Protein AF-0000000079726499 (afdb_homodimer)

InterPro domains:
  IPR032808 DoxX family [PF07681] (13-97)
  IPR051907 DoxX-like inner membrane-associated oxidoreductase [PTHR33452] (7-145)

Solvent-accessible surface area (backbone atoms only — not comparable to full-atom values): 13453 Å² total; per-residue (Å²): 116,76,51,63,59,29,37,61,44,73,33,60,27,39,43,37,40,27,45,27,50,22,67,55,37,23,56,57,10,32,12,30,61,70,28,41,94,83,34,77,12,41,69,56,43,45,45,44,33,34,70,70,68,61,41,58,66,68,57,42,52,48,39,37,43,24,24,33,57,24,22,53,37,28,46,50,7,42,57,21,29,61,31,21,44,46,38,20,50,41,34,49,57,53,26,65,76,19,51,89,57,37,58,57,63,38,63,66,27,84,41,72,34,32,21,28,40,58,31,45,45,51,29,21,45,17,52,18,27,41,64,17,19,22,20,65,71,17,48,18,36,52,50,44,57,62,73,98,116,75,53,63,61,28,36,62,44,73,33,63,27,40,44,37,39,28,45,28,49,23,68,56,37,23,57,57,10,32,10,30,60,69,28,42,94,82,32,75,13,41,69,55,44,46,44,44,33,35,70,69,68,59,41,59,66,67,56,42,51,49,39,37,42,25,23,32,56,25,22,54,37,27,47,51,7,42,57,21,28,61,31,22,44,48,39,21,49,42,34,49,56,54,26,65,75,18,51,90,59,35,58,56,64,38,63,67,28,82,41,75,33,32,20,30,40,59,32,44,44,52,28,21,46,16,52,18,28,40,64,16,19,20,21,64,70,17,51,18,36,53,51,43,57,60,73,96

Sequence (296 aa):
MFYTFFATKSGIGPLFLRIGLFTCIFPHGAQKAIGWFGGLGYDVAMDYFTDTLGFPAFLGTAAIFFEFTGSIFLAIGFLTRFFALGIGITLFVAALTHVHYGFFMNWFGDKGGEGFEYHILAVSMAISLFFSGGGSYSVDRSISHGIVMFYTFFATKSGIGPLFLRIGLFTCIFPHGAQKAIGWFGGLGYDVAMDYFTDTLGFPAFLGTAAIFFEFTGSIFLAIGFLTRFFALGIGITLFVAALTHVHYGFFMNWFGDKGGEGFEYHILAVSMAISLFFSGGGSYSVDRSISHGIV

Secondary structure (DSSP, 8-state):
-GGGGT----SSHHHHHHHHHHHHHHHHHHHHHH--TT---HHHHHHIIIIIS---HHHHHHHHHIIIIIHHHHHHTSSHHHHHHHHHHHHHHHHHTTGGG-SS--TTS-SSS--SHHHHHHHHHHHHHHHH-S-SSSHHHHHHHH--/-GGGGT----SSHHHHHHHHHHHHHHHHHHHHHH--TT---HHHHHHIIIIIS---HHHHHHHHHIIIIIHHHHHHTSSHHHHHHHHHHHHHHHHHTTGGG-SS--TTS-SSS--SHHHHHHHHHHHHHHHH-S-SSSHHHHHHHH--

Foldseek 3Di:
DVVVVVDDDFFCVLLVLLVVLLVPQQQVLCLQDPNPPNHDHPVVQLCCCCVVVNHDSVLSVLLSCLSHVLSVQCNQQHVVLVSLVSPLVSLVVVQVVQPVVPAAAPVPPPDPGGHNVVSVVSNVSSVVCNVRGRGNRHPVNCVVVVVD/DVVVVVDDDFFCVLLVLLVVLLVPQQQVLCLQDPNPPNHDHPVVQQCCQCVVVNHPSVLSVLLSCLSHVLSVQCNQQHVVLVSLVSPLVSLVVVQVVQPVVPAAAPVPPPDPGGHNVVSVVSNVSSVVCNVRGRGNRHPVNCVVVVVD

pLDDT: mean 94.86, std 9.01, range [44.09, 99.0]

Structure (mmCIF, N/CA/C/O backbone):
data_AF-0000000079726499-model_v1
#
loop_
_entity.id
_entity.type
_entity.pdbx_description
1 polymer 'DoxX family protein'
#
loop_
_atom_site.group_PDB
_atom_site.id
_atom_site.type_symbol
_atom_site.label_atom_id
_atom_site.label_alt_id
_atom_site.label_comp_id
_atom_site.label_asym_id
_atom_site.label_entity_id
_atom_site.label_seq_id
_atom_site.pdbx_PDB_ins_code
_atom_site.Cartn_x
_atom_site.Cartn_y
_atom_site.Cartn_z
_atom_site.occupancy
_atom_site.B_iso_or_equiv
_atom_site.auth_seq_id
_atom_site.auth_comp_id
_atom_site.auth_asym_id
_atom_site.auth_atom_id
_atom_site.pdbx_PDB_model_num
ATOM 1 N N . MET A 1 1 ? -7.977 23.703 19.25 1 53.03 1 MET A N 1
ATOM 2 C CA . MET A 1 1 ? -8.016 22.25 19.422 1 53.03 1 MET A CA 1
ATOM 3 C C . MET A 1 1 ? -8.602 21.578 18.188 1 53.03 1 MET A C 1
ATOM 5 O O . MET A 1 1 ? -8.023 20.609 17.672 1 53.03 1 MET A O 1
ATOM 9 N N . PHE A 1 2 ? -9.75 22.109 17.672 1 60.34 2 PHE A N 1
ATOM 10 C CA . PHE A 1 2 ? -10.422 21.562 16.5 1 60.34 2 PHE A CA 1
ATOM 11 C C . PHE A 1 2 ? -9.562 21.734 15.258 1 60.34 2 PHE A C 1
ATOM 13 O O . PHE A 1 2 ? -9.578 20.891 14.359 1 60.34 2 PHE A O 1
ATOM 20 N N . TYR A 1 3 ? -8.703 22.688 15.328 1 66.5 3 TYR A N 1
ATOM 21 C CA . TYR A 1 3 ? -7.902 23.016 14.156 1 66.5 3 TYR A CA 1
ATOM 22 C C . TYR A 1 3 ? -6.785 21.984 13.961 1 66.5 3 T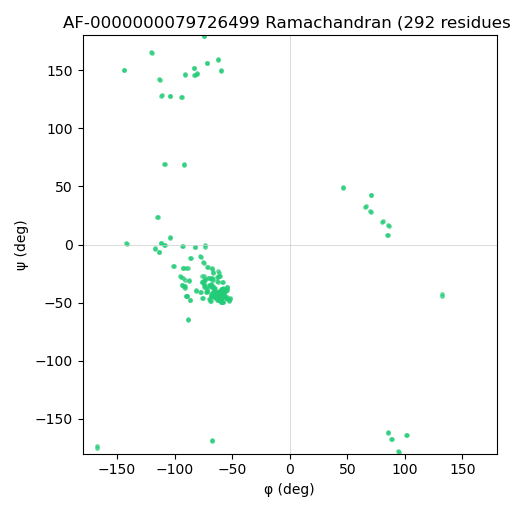YR A C 1
ATOM 24 O O . TYR A 1 3 ? -6.355 21.75 12.828 1 66.5 3 TYR A O 1
ATOM 32 N N . THR A 1 4 ? -6.414 21.406 15.055 1 72.81 4 THR A N 1
ATOM 33 C CA . THR A 1 4 ? -5.328 20.438 15 1 72.81 4 THR A CA 1
ATOM 34 C C . THR A 1 4 ? -5.754 19.188 14.234 1 72.81 4 THR A C 1
ATOM 36 O O . THR A 1 4 ? -4.922 18.516 13.625 1 72.81 4 THR A O 1
ATOM 39 N N . PHE A 1 5 ? -7.109 19.078 14.195 1 81.44 5 PHE A N 1
ATOM 40 C CA . PHE A 1 5 ? -7.645 17.891 13.516 1 81.44 5 PHE A CA 1
ATOM 41 C C . PHE A 1 5 ? -7.531 18.047 12 1 81.44 5 PHE A C 1
ATOM 43 O O . PHE A 1 5 ? -7.484 17.047 11.273 1 81.44 5 PHE A O 1
ATOM 50 N N . PHE A 1 6 ? -7.285 19.281 11.523 1 82 6 PHE A N 1
ATOM 51 C CA . PHE A 1 6 ? -7.262 19.562 10.094 1 82 6 PHE A CA 1
ATOM 52 C C . PHE A 1 6 ? -5.855 19.938 9.641 1 82 6 PHE A C 1
ATOM 54 O O . PHE A 1 6 ? -5.598 20.062 8.438 1 82 6 PHE A O 1
ATOM 61 N N . ALA A 1 7 ? -5.051 20.047 10.602 1 80.81 7 ALA A N 1
ATOM 62 C CA . ALA A 1 7 ? -3.709 20.547 10.289 1 80.81 7 ALA A CA 1
ATOM 63 C C . ALA A 1 7 ? -2.816 19.406 9.781 1 80.81 7 ALA A C 1
ATOM 65 O O . ALA A 1 7 ? -2.984 18.25 10.18 1 80.81 7 ALA A O 1
ATOM 66 N N . THR A 1 8 ? -1.812 19.734 8.93 1 82.88 8 THR A N 1
ATOM 67 C CA . THR A 1 8 ? -0.795 18.797 8.484 1 82.88 8 THR A CA 1
ATOM 68 C C . THR A 1 8 ? 0.447 18.875 9.367 1 82.88 8 THR A C 1
ATOM 70 O O . THR A 1 8 ? 0.928 19.969 9.664 1 82.88 8 THR A O 1
ATOM 73 N N . LYS A 1 9 ? 0.874 17.734 9.891 1 83.81 9 LY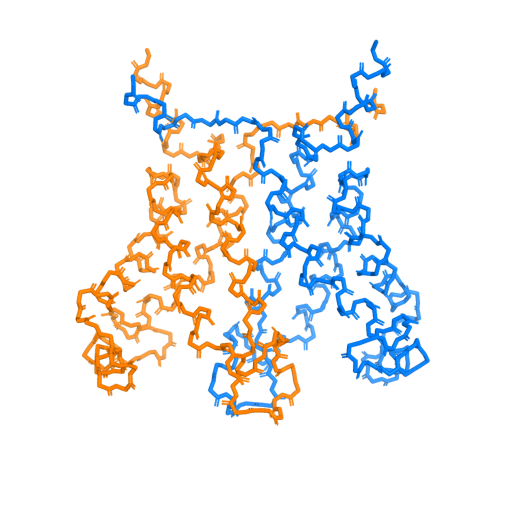S A N 1
ATOM 74 C CA . LYS A 1 9 ? 2.09 17.656 10.695 1 83.81 9 LYS A CA 1
ATOM 75 C C . LYS A 1 9 ? 3.186 16.891 9.969 1 83.81 9 LYS A C 1
ATOM 77 O O . LYS A 1 9 ? 2.945 15.797 9.453 1 83.81 9 LYS A O 1
ATOM 82 N N . SER A 1 10 ? 4.348 17.516 9.898 1 73.31 10 SER A N 1
ATOM 83 C CA . SER A 1 10 ? 5.469 16.875 9.211 1 73.31 10 SER A CA 1
ATOM 84 C C . SER A 1 10 ? 6.309 16.047 10.18 1 73.31 10 SER A C 1
ATOM 86 O O . SER A 1 10 ? 6.211 16.219 11.398 1 73.31 10 SER A O 1
ATOM 88 N N . GLY A 1 11 ? 6.855 14.953 9.75 1 88.75 11 GLY A N 1
ATOM 89 C CA . GLY A 1 11 ? 8.023 14.375 10.391 1 88.75 11 GLY A CA 1
ATOM 90 C C . GLY A 1 11 ? 7.887 12.891 10.656 1 88.75 11 GLY A C 1
ATOM 91 O O . GLY A 1 11 ? 8.844 12.133 10.484 1 88.75 11 GLY A O 1
ATOM 92 N N . ILE A 1 12 ? 6.652 12.445 11.156 1 94.88 12 ILE A N 1
ATOM 93 C CA . ILE A 1 12 ? 6.668 11.047 11.57 1 94.88 12 ILE A CA 1
ATOM 94 C C . ILE A 1 12 ? 6.02 10.18 10.492 1 94.88 12 ILE A C 1
ATOM 96 O O . ILE A 1 12 ? 6.23 8.961 10.461 1 94.88 12 ILE A O 1
ATOM 100 N N . GLY A 1 13 ? 5.254 10.766 9.625 1 96.62 13 GLY A N 1
ATOM 101 C CA . GLY A 1 13 ? 4.484 10.055 8.609 1 96.62 13 GLY A CA 1
ATOM 102 C C . GLY A 1 13 ? 5.328 9.109 7.777 1 96.62 13 GLY A C 1
ATOM 103 O O . GLY A 1 13 ? 5.004 7.93 7.645 1 96.62 13 GLY A O 1
ATOM 104 N N . PRO A 1 14 ? 6.441 9.617 7.297 1 97.88 14 PRO A N 1
ATOM 105 C CA . PRO A 1 14 ? 7.285 8.812 6.414 1 97.88 14 PRO A CA 1
ATOM 106 C C . PRO A 1 14 ? 7.797 7.539 7.09 1 97.88 14 PRO A C 1
ATOM 108 O O . PRO A 1 14 ? 8.055 6.535 6.422 1 97.88 14 PRO A O 1
ATOM 111 N N . LEU A 1 15 ? 7.93 7.547 8.414 1 98.44 15 LEU A N 1
ATOM 112 C CA . LEU A 1 15 ? 8.398 6.367 9.133 1 98.44 15 LEU A CA 1
ATOM 113 C C . LEU A 1 15 ? 7.492 5.172 8.859 1 98.44 15 LEU A C 1
ATOM 115 O O . LEU A 1 15 ? 7.977 4.07 8.586 1 98.44 15 LEU A O 1
ATOM 119 N N . PHE A 1 16 ? 6.223 5.355 8.875 1 98.75 16 PHE A N 1
ATOM 120 C CA . PHE A 1 16 ? 5.266 4.266 8.711 1 98.75 16 PHE A CA 1
ATOM 121 C C . PHE A 1 16 ? 5.281 3.736 7.281 1 98.75 16 PHE A C 1
ATOM 123 O O . PHE A 1 16 ? 5.121 2.535 7.055 1 98.75 16 PHE A O 1
ATOM 130 N N . LEU A 1 17 ? 5.488 4.598 6.328 1 98.88 17 LEU A N 1
ATOM 131 C CA . LEU A 1 17 ? 5.586 4.18 4.934 1 98.88 17 LEU A CA 1
ATOM 132 C C . LEU A 1 17 ? 6.848 3.363 4.695 1 98.88 17 LEU A C 1
ATOM 134 O O . LEU A 1 17 ? 6.809 2.324 4.031 1 98.88 17 LEU A O 1
ATOM 138 N N . ARG A 1 18 ? 7.953 3.869 5.258 1 98.94 18 ARG A N 1
ATOM 139 C CA . ARG A 1 18 ? 9.227 3.182 5.082 1 98.94 18 ARG A CA 1
ATOM 140 C C . ARG A 1 18 ? 9.18 1.782 5.684 1 98.94 18 ARG A C 1
ATOM 142 O O . ARG A 1 18 ? 9.641 0.818 5.066 1 98.94 18 ARG A O 1
ATOM 149 N N . ILE A 1 19 ? 8.609 1.665 6.836 1 98.94 19 ILE A N 1
ATOM 150 C CA . ILE A 1 19 ? 8.555 0.376 7.516 1 98.94 19 ILE A CA 1
ATOM 151 C C . ILE A 1 19 ? 7.57 -0.544 6.797 1 98.94 19 ILE A C 1
ATOM 153 O O . ILE A 1 19 ? 7.809 -1.748 6.68 1 98.94 19 ILE A O 1
ATOM 157 N N . GLY A 1 20 ? 6.461 -0.017 6.363 1 98.94 20 GLY A N 1
ATOM 158 C CA . GLY A 1 20 ? 5.52 -0.812 5.586 1 98.94 20 GLY A CA 1
ATOM 159 C C . GLY A 1 20 ? 6.129 -1.374 4.312 1 98.94 20 GLY A C 1
ATOM 160 O O . GLY A 1 20 ? 5.984 -2.564 4.023 1 98.94 20 GLY A O 1
ATOM 161 N N . LEU A 1 21 ? 6.789 -0.505 3.531 1 98.94 21 LEU A N 1
ATOM 162 C CA . LEU A 1 21 ? 7.43 -0.951 2.299 1 98.94 21 LEU A CA 1
ATOM 163 C C . LEU A 1 21 ? 8.523 -1.976 2.596 1 98.94 21 LEU A C 1
ATOM 165 O O . LEU A 1 21 ? 8.617 -2.996 1.913 1 98.94 21 LEU A O 1
ATOM 169 N N . PHE A 1 22 ? 9.32 -1.696 3.68 1 99 22 PHE A N 1
ATOM 170 C CA . PHE A 1 22 ? 10.359 -2.65 4.047 1 99 22 PHE A CA 1
ATOM 171 C C . PHE A 1 22 ? 9.758 -4.012 4.375 1 99 22 PHE A C 1
ATOM 173 O O . PHE A 1 22 ? 10.227 -5.039 3.887 1 99 22 PHE A O 1
ATOM 180 N N . THR A 1 23 ? 8.773 -4.016 5.191 1 98.94 23 THR A N 1
ATOM 181 C CA . THR A 1 23 ? 8.164 -5.25 5.664 1 98.94 23 THR A CA 1
ATOM 182 C C . THR A 1 23 ? 7.66 -6.09 4.492 1 98.94 23 THR A C 1
ATOM 184 O O . THR A 1 23 ? 7.812 -7.312 4.488 1 98.94 23 THR A O 1
ATOM 187 N N . CYS A 1 24 ? 7.137 -5.469 3.471 1 98.94 24 CYS A N 1
ATOM 188 C CA . CYS A 1 24 ? 6.496 -6.215 2.393 1 98.94 24 CYS A CA 1
ATOM 189 C C . CYS A 1 24 ? 7.477 -6.492 1.263 1 98.94 24 CYS A C 1
ATOM 191 O O . CYS A 1 24 ? 7.43 -7.555 0.637 1 98.94 24 CYS A O 1
ATOM 193 N N . ILE A 1 25 ? 8.398 -5.57 0.979 1 98.94 25 ILE A N 1
ATOM 194 C CA . ILE A 1 25 ? 9.211 -5.641 -0.234 1 98.94 25 ILE A CA 1
ATOM 195 C C . ILE A 1 25 ? 10.5 -6.41 0.048 1 98.94 25 ILE A C 1
ATOM 197 O O . ILE A 1 25 ? 10.953 -7.191 -0.788 1 98.94 25 ILE A O 1
ATOM 201 N N . PHE A 1 26 ? 11.078 -6.281 1.228 1 98.94 26 PHE A N 1
ATOM 202 C CA . PHE A 1 26 ? 12.352 -6.914 1.555 1 98.94 26 PHE A CA 1
ATOM 203 C C . PHE A 1 26 ? 12.266 -8.422 1.385 1 98.94 26 PHE A C 1
ATOM 205 O O . PHE A 1 26 ? 13.156 -9.039 0.793 1 98.94 26 PHE A O 1
ATOM 212 N N . PRO A 1 27 ? 11.219 -9.102 1.963 1 98.88 27 PRO A N 1
ATOM 213 C CA . PRO A 1 27 ? 11.164 -10.555 1.802 1 98.88 27 PRO A CA 1
ATOM 214 C C . PRO A 1 27 ? 11.211 -10.984 0.338 1 98.88 27 PRO A C 1
ATOM 216 O O . PRO A 1 27 ? 11.805 -12.016 0.011 1 98.88 27 PRO A O 1
ATOM 219 N N . HIS A 1 28 ? 10.586 -10.234 -0.577 1 98.75 28 HIS A N 1
ATOM 220 C CA . HIS A 1 28 ? 10.648 -10.547 -2 1 98.75 28 HIS A CA 1
ATOM 221 C C . HIS A 1 28 ? 12.07 -10.438 -2.527 1 98.75 28 HIS A C 1
ATOM 223 O O . HIS A 1 28 ? 12.516 -11.281 -3.314 1 98.75 28 HIS A O 1
ATOM 229 N N . GLY A 1 29 ? 12.742 -9.312 -2.115 1 98.88 29 GLY A N 1
ATOM 230 C CA . GLY A 1 29 ? 14.148 -9.188 -2.479 1 98.88 29 GLY A CA 1
ATOM 231 C C . GLY A 1 29 ? 15.008 -10.305 -1.933 1 98.88 29 GLY A C 1
ATOM 232 O O . GLY A 1 29 ? 15.898 -10.805 -2.623 1 98.88 29 GLY A O 1
ATOM 233 N N . ALA A 1 30 ? 14.742 -10.703 -0.694 1 98.94 30 ALA A N 1
ATOM 234 C CA . ALA A 1 30 ? 15.523 -11.766 -0.054 1 98.94 30 ALA A CA 1
ATOM 235 C C . ALA A 1 30 ? 15.273 -13.109 -0.733 1 98.94 30 ALA A C 1
ATOM 237 O O . ALA A 1 30 ? 16.188 -13.93 -0.854 1 98.94 30 ALA A O 1
ATOM 238 N N . GLN A 1 31 ? 14.055 -13.375 -1.165 1 98.75 31 GLN A N 1
ATOM 239 C CA . GLN A 1 31 ? 13.75 -14.578 -1.933 1 98.75 31 GLN A CA 1
ATOM 240 C C . GLN A 1 31 ? 14.609 -14.664 -3.191 1 98.75 31 GLN A C 1
ATOM 242 O O . GLN A 1 31 ? 15.156 -15.719 -3.512 1 98.75 31 GLN A O 1
ATOM 247 N N . LYS A 1 32 ? 14.742 -13.531 -3.877 1 98.88 32 LYS A N 1
ATOM 248 C CA . LYS A 1 32 ? 15.406 -13.492 -5.176 1 98.88 32 LYS A CA 1
ATOM 249 C C . LYS A 1 32 ? 16.922 -13.453 -5.008 1 98.88 32 LYS A C 1
ATOM 251 O O . LYS A 1 32 ? 17.656 -14.086 -5.773 1 98.88 32 LYS A O 1
ATOM 256 N N . ALA A 1 33 ? 17.375 -12.695 -4.02 1 98.88 33 ALA A N 1
ATOM 257 C CA . ALA A 1 33 ? 18.812 -12.445 -3.877 1 98.88 33 ALA A CA 1
ATOM 258 C C . ALA A 1 33 ? 19.516 -13.648 -3.268 1 98.88 33 ALA A C 1
ATOM 260 O O . ALA A 1 33 ? 20.578 -14.055 -3.74 1 98.88 33 ALA A O 1
ATOM 261 N N . ILE A 1 34 ? 18.812 -14.25 -2.229 1 98.69 34 ILE A N 1
ATOM 262 C CA . ILE A 1 34 ? 19.609 -15.195 -1.451 1 98.69 34 ILE A CA 1
ATOM 263 C C . ILE A 1 34 ? 18.75 -16.391 -1.07 1 98.69 34 ILE A C 1
ATOM 265 O O . ILE A 1 34 ? 19.156 -17.25 -0.282 1 98.69 34 ILE A O 1
ATOM 269 N N . GLY A 1 35 ? 17.531 -16.516 -1.426 1 98.62 35 GLY A N 1
ATOM 270 C CA . GLY A 1 35 ? 16.688 -17.688 -1.262 1 98.62 35 GLY A CA 1
ATOM 271 C C . GLY A 1 35 ? 16.031 -17.75 0.099 1 98.62 35 GLY A C 1
ATOM 272 O O . GLY A 1 35 ? 15.586 -18.812 0.525 1 98.62 35 GLY A O 1
ATOM 273 N N . TRP A 1 36 ? 15.992 -16.641 0.823 1 98.62 36 TRP A N 1
ATOM 274 C CA . TRP A 1 36 ? 15.281 -16.594 2.096 1 98.62 36 TRP A CA 1
ATOM 275 C C . TRP A 1 36 ? 13.773 -16.625 1.874 1 98.62 36 TRP A C 1
ATOM 277 O O . TRP A 1 36 ? 13.297 -16.391 0.76 1 98.62 36 TRP A O 1
ATOM 287 N N . PHE A 1 37 ? 12.977 -17.078 2.875 1 97.44 37 PHE A N 1
ATOM 288 C CA . PHE A 1 37 ? 11.516 -17.078 2.885 1 97.44 37 PHE A CA 1
ATOM 289 C C . PHE A 1 37 ? 10.961 -18 1.81 1 97.44 37 PHE A C 1
ATOM 291 O O . PHE A 1 37 ? 9.984 -17.656 1.135 1 97.44 37 PHE A O 1
ATOM 298 N N . GLY A 1 38 ? 11.719 -19.031 1.594 1 96.31 38 GLY A N 1
ATOM 299 C CA . GLY A 1 38 ? 11.227 -20.031 0.662 1 96.31 38 GLY A CA 1
ATOM 300 C C . GLY A 1 38 ? 11.547 -19.703 -0.785 1 96.31 38 GLY A C 1
ATOM 301 O O . GLY A 1 38 ? 10.984 -20.312 -1.7 1 96.31 38 GLY A O 1
ATOM 302 N N . GLY A 1 39 ? 12.344 -18.688 -1.024 1 97.5 39 GLY A N 1
ATOM 303 C CA . GLY A 1 39 ? 12.727 -18.312 -2.381 1 97.5 39 GLY A CA 1
ATOM 304 C C . GLY A 1 39 ? 13.75 -19.266 -2.986 1 97.5 39 GLY A C 1
ATOM 305 O O . GLY A 1 39 ? 14.203 -20.203 -2.33 1 97.5 39 GLY A O 1
ATOM 306 N N . LEU A 1 40 ? 14.109 -18.969 -4.23 1 98.06 40 LEU A N 1
ATOM 307 C CA . LEU A 1 40 ? 14.953 -19.906 -4.961 1 98.06 40 LEU A CA 1
ATOM 308 C C . LEU A 1 40 ? 16.297 -19.281 -5.312 1 98.06 40 LEU A C 1
ATOM 310 O O . LEU A 1 40 ? 17.141 -19.922 -5.945 1 98.06 40 LEU A O 1
ATOM 314 N N . GLY A 1 41 ? 16.469 -17.984 -4.984 1 98.69 41 GLY A N 1
ATOM 315 C CA . GLY A 1 41 ? 17.781 -17.375 -5.109 1 98.69 41 GLY A CA 1
ATOM 316 C C . GLY A 1 41 ? 17.984 -16.656 -6.43 1 98.69 41 GLY A C 1
ATOM 317 O O . GLY A 1 41 ? 17.078 -16.641 -7.273 1 98.69 41 GLY A O 1
ATOM 318 N N . TYR A 1 42 ? 19.172 -16.125 -6.594 1 98.75 42 TYR A N 1
ATOM 319 C CA . TYR A 1 42 ? 19.484 -15.156 -7.633 1 98.75 42 TYR A CA 1
ATOM 320 C C . TYR A 1 42 ? 19.375 -15.781 -9.023 1 98.75 42 TYR A C 1
ATOM 322 O O . TYR A 1 42 ? 18.734 -15.211 -9.914 1 98.75 42 TYR A O 1
ATOM 330 N N . ASP A 1 43 ? 19.922 -16.984 -9.219 1 98.75 43 ASP A N 1
ATOM 331 C CA . ASP A 1 43 ? 19.984 -17.578 -10.547 1 98.75 43 ASP A CA 1
ATOM 332 C C . ASP A 1 43 ? 18.578 -17.891 -11.078 1 98.75 43 ASP A C 1
ATOM 334 O O . ASP A 1 43 ? 18.266 -17.594 -12.234 1 98.75 43 ASP A O 1
ATOM 338 N N . VAL A 1 44 ? 17.797 -18.422 -10.25 1 98.69 44 VAL A N 1
ATOM 339 C CA . VAL A 1 44 ? 16.422 -18.766 -10.648 1 98.69 44 VAL A CA 1
ATOM 340 C C . VAL A 1 44 ? 15.625 -17.5 -10.898 1 98.69 44 VAL A C 1
ATOM 342 O O . VAL A 1 44 ? 14.844 -17.422 -11.844 1 98.69 44 VAL A O 1
ATOM 345 N N . ALA A 1 45 ? 15.797 -16.5 -10.047 1 98.56 45 ALA A N 1
ATOM 346 C CA . ALA A 1 45 ? 15.117 -15.227 -10.234 1 98.56 45 ALA A CA 1
ATOM 347 C C . ALA A 1 45 ? 15.523 -14.578 -11.555 1 98.56 45 ALA A C 1
ATOM 349 O O . ALA A 1 45 ? 14.664 -14.086 -12.297 1 98.56 45 ALA A O 1
ATOM 350 N N . MET A 1 46 ? 16.812 -14.625 -11.859 1 98.69 46 MET A N 1
ATOM 351 C CA . MET A 1 46 ? 17.297 -14 -13.094 1 98.69 46 MET A CA 1
ATOM 352 C C . MET A 1 46 ? 16.797 -14.758 -14.312 1 98.69 46 MET A C 1
ATOM 354 O O . MET A 1 46 ? 16.469 -14.148 -15.336 1 98.69 46 MET A O 1
ATOM 358 N N . ASP A 1 47 ? 16.688 -16.094 -14.195 1 98.69 47 ASP A N 1
ATOM 359 C CA . ASP A 1 47 ? 16.109 -16.891 -15.273 1 98.69 47 ASP A CA 1
ATOM 360 C C . ASP A 1 47 ? 14.664 -16.469 -15.547 1 98.69 47 ASP A C 1
ATOM 362 O O . ASP A 1 47 ? 14.25 -16.359 -16.703 1 98.69 47 ASP A O 1
ATOM 366 N N . TYR A 1 48 ? 13.914 -16.266 -14.492 1 97.56 48 TYR A N 1
ATOM 367 C CA . TYR A 1 48 ? 12.531 -15.828 -14.648 1 97.56 48 TYR A CA 1
ATOM 368 C C . TYR A 1 48 ? 12.461 -14.461 -15.328 1 97.56 48 TYR A C 1
ATOM 370 O O . TYR A 1 48 ? 11.664 -14.258 -16.25 1 97.56 48 TYR A O 1
ATOM 378 N N . PHE A 1 49 ? 13.297 -13.508 -14.883 1 98.5 49 PHE A N 1
ATOM 379 C CA . PHE A 1 49 ? 13.289 -12.156 -15.422 1 98.5 49 PHE A CA 1
ATOM 380 C C . PHE A 1 49 ? 13.688 -12.164 -16.891 1 98.5 49 PHE A C 1
ATOM 382 O O . PHE A 1 49 ? 13.039 -11.516 -17.719 1 98.5 49 PHE A O 1
ATOM 389 N N . THR A 1 50 ? 14.711 -12.93 -17.234 1 98.5 50 THR A N 1
ATOM 390 C CA . THR A 1 50 ? 15.258 -12.836 -18.578 1 98.5 50 THR A CA 1
ATOM 391 C C . THR A 1 50 ? 14.547 -13.805 -19.516 1 98.5 50 THR A C 1
ATOM 393 O O . THR A 1 50 ? 14.062 -13.398 -20.578 1 98.5 50 THR A O 1
ATOM 396 N N . ASP A 1 51 ? 14.336 -14.969 -19.078 1 98.38 51 ASP A N 1
ATOM 397 C CA . ASP A 1 51 ? 13.859 -16 -19.984 1 98.38 51 ASP A CA 1
ATOM 398 C C . ASP A 1 51 ? 12.336 -16.062 -20 1 98.38 51 ASP A C 1
ATOM 400 O O . ASP A 1 51 ? 11.727 -16.266 -21.062 1 98.38 51 ASP A O 1
ATOM 404 N N . THR A 1 52 ? 11.773 -15.859 -18.922 1 96.62 52 THR A N 1
ATOM 405 C CA . THR A 1 52 ? 10.32 -15.938 -18.859 1 96.62 52 THR A CA 1
ATOM 406 C C . THR A 1 52 ? 9.688 -14.586 -19.219 1 96.62 52 THR A C 1
ATOM 408 O O . THR A 1 52 ? 8.805 -14.516 -20.078 1 96.62 52 THR A O 1
ATOM 411 N N . LEU A 1 53 ? 10.195 -13.531 -18.625 1 96.62 53 LEU A N 1
ATOM 412 C CA . LEU A 1 53 ? 9.562 -12.227 -18.797 1 96.62 53 LEU A CA 1
ATOM 413 C C . LEU A 1 53 ? 10.203 -11.469 -19.953 1 96.62 53 LEU A C 1
ATOM 415 O O . LEU A 1 53 ? 9.656 -10.477 -20.438 1 96.62 53 LEU A O 1
ATOM 419 N N . GLY A 1 54 ? 11.422 -11.883 -20.312 1 98.06 54 GLY A N 1
ATOM 420 C CA . GLY A 1 54 ? 12.094 -11.266 -21.453 1 98.06 54 GLY A CA 1
ATOM 421 C C . GLY A 1 54 ? 12.742 -9.93 -21.109 1 98.06 54 GLY A C 1
ATOM 422 O O . GLY A 1 54 ? 12.984 -9.109 -22 1 98.06 54 GLY A O 1
ATOM 423 N N . PHE A 1 55 ? 12.977 -9.664 -19.859 1 98.25 55 PHE A N 1
ATOM 424 C CA . PHE A 1 55 ? 13.609 -8.422 -19.453 1 98.25 55 PHE A CA 1
ATOM 425 C C . PHE A 1 55 ? 15.117 -8.492 -19.641 1 98.25 55 PHE A C 1
ATOM 427 O O . PHE A 1 55 ? 15.719 -9.555 -19.516 1 98.25 55 PHE A O 1
ATOM 434 N N . PRO A 1 56 ? 15.695 -7.309 -19.969 1 98.44 56 PRO A N 1
ATOM 435 C CA . PRO A 1 56 ? 17.156 -7.289 -19.891 1 98.44 56 PRO A CA 1
ATOM 436 C C . PRO A 1 56 ? 17.688 -7.594 -18.5 1 98.44 56 PRO A C 1
ATOM 438 O O . PRO A 1 56 ? 17.062 -7.211 -17.5 1 98.44 56 PRO A O 1
ATOM 441 N N . ALA A 1 57 ? 18.875 -8.211 -18.453 1 98.19 57 ALA A N 1
ATOM 442 C CA . ALA A 1 57 ? 19.453 -8.664 -17.188 1 98.19 57 ALA A CA 1
ATOM 443 C C . ALA A 1 57 ? 19.625 -7.5 -16.219 1 98.19 57 ALA A C 1
ATOM 445 O O . ALA A 1 57 ? 19.453 -7.668 -15.008 1 98.19 57 ALA A O 1
ATOM 446 N N . PHE A 1 58 ? 19.875 -6.375 -16.75 1 98.25 58 PHE A N 1
ATOM 447 C CA . PHE A 1 58 ? 20.156 -5.25 -15.859 1 98.25 58 PHE A CA 1
ATOM 448 C C . PHE A 1 58 ? 18.906 -4.812 -15.125 1 98.25 58 PHE A C 1
ATOM 450 O O . PHE A 1 58 ? 18.969 -4.344 -13.984 1 98.25 58 PHE A O 1
ATOM 457 N N . LEU A 1 59 ? 17.75 -5.008 -15.719 1 98.31 59 LEU A N 1
ATOM 458 C CA . LEU A 1 59 ? 16.516 -4.641 -15.047 1 98.31 59 LEU A CA 1
ATOM 459 C C . LEU A 1 59 ? 16.203 -5.605 -13.898 1 98.31 59 LEU A C 1
ATOM 461 O O . LEU A 1 59 ? 15.75 -5.184 -12.836 1 98.31 59 LEU A O 1
ATOM 465 N N . GLY A 1 60 ? 16.469 -6.895 -14.188 1 98.62 60 GLY A N 1
ATOM 466 C CA . GLY A 1 60 ? 16.297 -7.867 -13.117 1 98.62 60 GLY A CA 1
ATOM 467 C C . GLY A 1 60 ? 17.219 -7.633 -11.938 1 98.62 60 GLY A C 1
ATOM 468 O O . GLY A 1 60 ? 16.797 -7.672 -10.789 1 98.62 60 GLY A O 1
ATOM 469 N N . THR A 1 61 ? 18.438 -7.32 -12.266 1 98.75 61 THR A N 1
ATOM 470 C CA . THR A 1 61 ? 19.422 -7.066 -11.227 1 98.75 61 THR A CA 1
ATOM 471 C C . THR A 1 61 ? 19.062 -5.82 -10.422 1 98.75 61 THR A C 1
ATOM 473 O O . THR A 1 61 ? 19.188 -5.805 -9.195 1 98.75 61 THR A O 1
ATOM 476 N N . ALA A 1 62 ? 18.625 -4.832 -11.117 1 98.88 62 ALA A N 1
ATOM 477 C CA . ALA A 1 62 ? 18.219 -3.604 -10.445 1 98.88 62 ALA A CA 1
ATOM 478 C C . ALA A 1 62 ? 17.031 -3.861 -9.516 1 98.88 62 ALA A C 1
ATOM 480 O O . ALA A 1 62 ? 17 -3.361 -8.391 1 98.88 62 ALA A O 1
ATOM 481 N N . ALA A 1 63 ? 16.078 -4.633 -9.992 1 98.88 63 ALA A N 1
ATOM 482 C CA . ALA A 1 63 ? 14.914 -4.953 -9.172 1 98.88 63 ALA A CA 1
ATOM 483 C C . ALA A 1 63 ? 15.328 -5.641 -7.875 1 98.88 63 ALA A C 1
ATOM 485 O O . ALA A 1 63 ? 14.875 -5.262 -6.793 1 98.88 63 ALA A O 1
ATOM 486 N N . ILE A 1 64 ? 16.219 -6.594 -8.023 1 98.94 64 ILE A N 1
ATOM 487 C CA . ILE A 1 64 ? 16.672 -7.34 -6.859 1 98.94 64 ILE A CA 1
ATOM 488 C C . ILE A 1 64 ? 17.422 -6.41 -5.914 1 98.94 64 ILE A C 1
ATOM 490 O O . ILE A 1 64 ? 17.25 -6.469 -4.695 1 98.94 64 ILE A O 1
ATOM 494 N N . PHE A 1 65 ? 18.203 -5.547 -6.48 1 98.94 65 PHE A N 1
ATOM 495 C CA . PHE A 1 65 ? 18.969 -4.598 -5.68 1 98.94 65 PHE A CA 1
ATOM 496 C C . PHE A 1 65 ? 18.047 -3.701 -4.871 1 98.94 65 PHE A C 1
ATOM 498 O O . PHE A 1 65 ? 18.234 -3.533 -3.664 1 98.94 65 PHE A O 1
ATOM 505 N N . PHE A 1 66 ? 17.094 -3.164 -5.438 1 98.94 66 PHE A N 1
ATOM 506 C CA . PHE A 1 66 ? 16.219 -2.209 -4.758 1 98.94 66 PHE A CA 1
ATOM 507 C C . PHE A 1 66 ? 15.289 -2.922 -3.787 1 98.94 66 PHE A C 1
ATOM 509 O O . PHE A 1 66 ? 14.969 -2.391 -2.723 1 98.94 66 PHE A O 1
ATOM 516 N N . GLU A 1 67 ? 14.883 -4.109 -4.156 1 98.94 67 GLU A N 1
ATOM 517 C CA . GLU A 1 67 ? 14 -4.836 -3.25 1 98.94 67 GLU A CA 1
ATOM 518 C C . GLU A 1 67 ? 14.758 -5.336 -2.025 1 98.94 67 GLU A C 1
ATOM 520 O O . GLU A 1 67 ? 14.219 -5.332 -0.914 1 98.94 67 GLU A O 1
ATOM 525 N N . PHE A 1 68 ? 15.945 -5.758 -2.227 1 98.94 68 PHE A N 1
ATOM 526 C CA . PHE A 1 68 ? 16.719 -6.34 -1.134 1 98.94 68 PHE A CA 1
ATOM 527 C C . PHE A 1 68 ? 17.484 -5.258 -0.381 1 98.94 68 PHE A C 1
ATOM 529 O O . PHE A 1 68 ? 17.141 -4.922 0.752 1 98.94 68 PHE A O 1
ATOM 536 N N . THR A 1 69 ? 18.422 -4.621 -1.064 1 98.88 69 THR A N 1
ATOM 537 C CA . THR A 1 69 ? 19.281 -3.615 -0.457 1 98.88 69 THR A CA 1
ATOM 538 C C . THR A 1 69 ? 18.531 -2.305 -0.26 1 98.88 69 THR A C 1
ATOM 540 O O . THR A 1 69 ? 18.578 -1.71 0.819 1 98.88 69 THR A O 1
ATOM 543 N N . GLY A 1 70 ? 17.828 -1.903 -1.288 1 98.88 70 GLY A N 1
ATOM 544 C CA . GLY A 1 70 ? 17.125 -0.633 -1.245 1 98.88 70 GLY A CA 1
ATOM 545 C C . GLY A 1 70 ? 16.094 -0.562 -0.134 1 98.88 70 GLY A C 1
ATOM 546 O O . GLY A 1 70 ? 15.945 0.472 0.522 1 98.88 70 GLY A O 1
ATOM 547 N N . SER A 1 71 ? 15.367 -1.686 0.05 1 98.88 71 SER A N 1
ATOM 548 C CA . SER A 1 71 ? 14.336 -1.671 1.079 1 98.88 71 SER A CA 1
ATOM 549 C C . SER A 1 71 ? 14.945 -1.561 2.473 1 98.88 71 SER A C 1
ATOM 551 O O . SER A 1 71 ? 14.352 -0.956 3.369 1 98.88 71 SER A O 1
ATOM 553 N N . ILE A 1 72 ? 16.141 -2.055 2.703 1 98.88 72 ILE A N 1
ATOM 554 C CA . ILE A 1 72 ? 16.828 -1.955 3.986 1 98.88 72 ILE A CA 1
ATOM 555 C C . ILE A 1 72 ? 17.234 -0.504 4.246 1 98.88 72 ILE A C 1
ATOM 557 O O . ILE A 1 72 ? 16.984 0.03 5.328 1 98.88 72 ILE A O 1
ATOM 561 N N . PHE A 1 73 ? 17.812 0.116 3.273 1 98.88 73 PHE A N 1
ATOM 562 C CA . PHE A 1 73 ? 18.219 1.505 3.424 1 98.88 73 PHE A CA 1
ATOM 563 C C . PHE A 1 73 ? 17.016 2.422 3.562 1 98.88 73 PHE A C 1
ATOM 565 O O . PHE A 1 73 ? 17.078 3.43 4.27 1 98.88 73 PHE A O 1
ATOM 572 N N . LEU A 1 74 ? 15.977 2.057 2.836 1 98.88 74 LEU A N 1
ATOM 573 C CA . LEU A 1 74 ? 14.734 2.816 2.988 1 98.88 74 LEU A CA 1
ATOM 574 C C . LEU A 1 74 ? 14.211 2.715 4.414 1 98.88 74 LEU A C 1
ATOM 576 O O . LEU A 1 74 ? 13.758 3.709 4.988 1 98.88 74 LEU A O 1
ATOM 580 N N . ALA A 1 75 ? 14.297 1.555 5.008 1 98.88 75 ALA A N 1
ATOM 581 C CA . ALA A 1 75 ? 13.781 1.331 6.355 1 98.88 75 ALA A CA 1
ATOM 582 C C . ALA A 1 75 ? 14.445 2.264 7.359 1 98.88 75 ALA A C 1
ATOM 584 O O . ALA A 1 75 ? 13.781 2.816 8.242 1 98.88 75 ALA A O 1
ATOM 585 N N . ILE A 1 76 ? 15.703 2.52 7.227 1 98.62 76 ILE A N 1
ATOM 586 C CA . ILE A 1 76 ? 16.422 3.33 8.211 1 98.62 76 ILE A CA 1
ATOM 587 C C . ILE A 1 76 ? 16.422 4.793 7.77 1 98.62 76 ILE A C 1
ATOM 589 O O . ILE A 1 76 ? 16.922 5.664 8.484 1 98.62 76 ILE A O 1
ATOM 593 N N . GLY A 1 77 ? 15.852 5.078 6.668 1 98.31 77 GLY A N 1
ATOM 594 C CA . GLY A 1 77 ? 15.727 6.438 6.164 1 98.31 77 GLY A CA 1
ATOM 595 C C . GLY A 1 77 ? 17.047 7.023 5.711 1 98.31 77 GLY A C 1
ATOM 596 O O . GLY A 1 77 ? 17.406 8.148 6.086 1 98.31 77 GLY A O 1
ATOM 597 N N . PHE A 1 78 ? 17.797 6.195 5.027 1 98.06 78 PHE A N 1
ATOM 598 C CA . PHE A 1 78 ? 19.031 6.656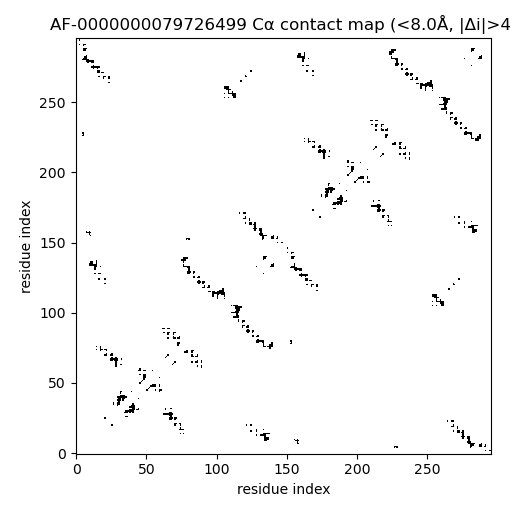 4.398 1 98.06 78 PHE A CA 1
ATOM 599 C C . PHE A 1 78 ? 18.844 6.82 2.895 1 98.06 78 PHE A C 1
ATOM 601 O O . PHE A 1 78 ? 18.438 5.883 2.209 1 98.06 78 PHE A O 1
ATOM 608 N N . LEU A 1 79 ? 19.203 8.031 2.33 1 97.75 79 LEU A N 1
ATOM 609 C CA . LEU A 1 79 ? 18.969 8.32 0.918 1 97.75 79 LEU A CA 1
ATOM 610 C C . LEU A 1 79 ? 17.562 7.93 0.508 1 97.75 79 LEU A C 1
ATOM 612 O O . LEU A 1 79 ? 17.359 7.242 -0.498 1 97.75 79 LEU A O 1
ATOM 616 N N . THR A 1 80 ? 16.641 8.359 1.304 1 98.25 80 THR A N 1
ATOM 617 C CA . THR A 1 80 ? 15.25 7.93 1.208 1 98.25 80 THR A CA 1
ATOM 618 C C . THR A 1 80 ? 14.695 8.195 -0.189 1 98.25 80 THR A C 1
ATOM 620 O O . THR A 1 80 ? 14.078 7.316 -0.797 1 98.25 80 THR A O 1
ATOM 623 N N . ARG A 1 81 ? 14.93 9.32 -0.769 1 98.12 81 ARG A N 1
ATOM 624 C CA . ARG A 1 81 ? 14.359 9.695 -2.059 1 98.12 81 ARG A CA 1
ATOM 625 C C . ARG A 1 81 ? 14.883 8.789 -3.17 1 98.12 81 ARG A C 1
ATOM 627 O O . ARG A 1 81 ? 14.117 8.383 -4.051 1 98.12 81 ARG A O 1
ATOM 634 N N . PHE A 1 82 ? 16.141 8.406 -3.104 1 98.25 82 PHE A N 1
ATOM 635 C CA . PHE A 1 82 ? 16.766 7.551 -4.109 1 98.25 82 PHE A CA 1
ATOM 636 C C . PHE A 1 82 ? 16.188 6.145 -4.062 1 98.25 82 PHE A C 1
ATOM 638 O O . PHE A 1 82 ? 15.758 5.605 -5.086 1 98.25 82 PHE A O 1
ATOM 645 N N . PHE A 1 83 ? 16.125 5.629 -2.881 1 98.88 83 PHE A N 1
ATOM 646 C CA . PHE A 1 83 ? 15.688 4.242 -2.762 1 98.88 83 PHE A CA 1
ATOM 647 C C . PHE A 1 83 ? 14.172 4.137 -2.932 1 98.88 83 PHE A C 1
ATOM 649 O O . PHE A 1 83 ? 13.672 3.141 -3.459 1 98.88 83 PHE A O 1
ATOM 656 N N . ALA A 1 84 ? 13.461 5.152 -2.51 1 98.88 84 ALA A N 1
ATOM 657 C CA . ALA A 1 84 ? 12.023 5.164 -2.775 1 98.88 84 ALA A CA 1
ATOM 658 C C . ALA A 1 84 ? 11.742 5.172 -4.273 1 98.88 84 ALA A C 1
ATOM 660 O O . ALA A 1 84 ? 10.867 4.441 -4.75 1 98.88 84 ALA A O 1
ATOM 661 N N . LEU A 1 85 ? 12.453 5.98 -4.992 1 98.75 85 LEU A N 1
ATOM 662 C CA . LEU A 1 85 ? 12.273 6.039 -6.438 1 98.75 85 LEU A CA 1
ATOM 663 C C . LEU A 1 85 ? 12.586 4.691 -7.082 1 98.75 85 LEU A C 1
ATOM 665 O O . LEU A 1 85 ? 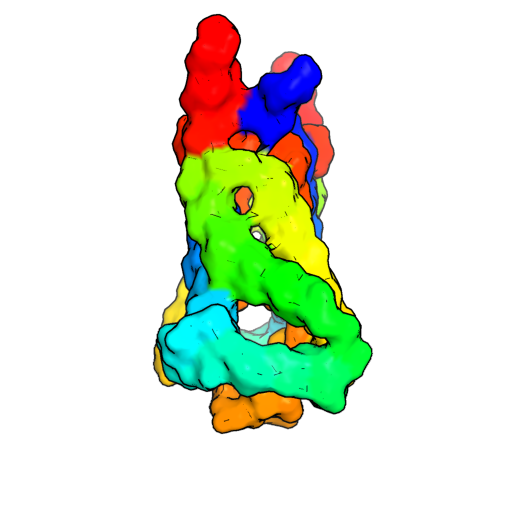11.82 4.207 -7.914 1 98.75 85 LEU A O 1
ATOM 669 N N . GLY A 1 86 ? 13.688 4.09 -6.727 1 98.88 86 GLY A N 1
ATOM 670 C CA . GLY A 1 86 ? 14.062 2.791 -7.266 1 98.88 86 GLY A CA 1
ATOM 671 C C . GLY A 1 86 ? 13.039 1.709 -6.973 1 98.88 86 GLY A C 1
ATOM 672 O O . GLY A 1 86 ? 12.68 0.931 -7.859 1 98.88 86 GLY A O 1
ATOM 673 N N . ILE A 1 87 ? 12.594 1.637 -5.75 1 98.94 87 ILE A N 1
ATOM 674 C CA . ILE A 1 87 ? 11.578 0.668 -5.359 1 98.94 87 ILE A CA 1
ATOM 675 C C . ILE A 1 87 ? 10.273 0.954 -6.109 1 98.94 87 ILE A C 1
ATOM 677 O O . ILE A 1 87 ? 9.617 0.032 -6.594 1 98.94 87 ILE A O 1
ATOM 681 N N . GLY A 1 88 ? 9.93 2.273 -6.215 1 98.94 88 GLY A N 1
ATOM 682 C CA . GLY A 1 88 ? 8.742 2.652 -6.957 1 98.94 88 GLY A CA 1
ATOM 683 C C . GLY A 1 88 ? 8.773 2.211 -8.406 1 98.94 88 GLY A C 1
ATOM 684 O O . GLY A 1 88 ? 7.793 1.676 -8.93 1 98.94 88 GLY A O 1
ATOM 685 N N . ILE A 1 89 ? 9.875 2.424 -9.047 1 98.88 89 ILE A N 1
ATOM 686 C CA . ILE A 1 89 ? 10.031 2.018 -10.438 1 98.88 89 ILE A CA 1
ATOM 687 C C . ILE A 1 89 ? 9.945 0.498 -10.547 1 98.88 89 ILE A C 1
ATOM 689 O O . ILE A 1 89 ? 9.289 -0.03 -11.453 1 98.88 89 ILE A O 1
ATOM 693 N N . THR A 1 90 ? 10.609 -0.192 -9.664 1 98.88 90 THR A N 1
ATOM 694 C CA . THR A 1 90 ? 10.562 -1.649 -9.648 1 98.88 90 THR A CA 1
ATOM 695 C C . THR A 1 90 ? 9.125 -2.148 -9.555 1 98.88 90 THR A C 1
ATOM 697 O O . THR A 1 90 ? 8.719 -3.021 -10.32 1 98.88 90 THR A O 1
ATOM 700 N N . LEU A 1 91 ? 8.359 -1.594 -8.695 1 98.88 91 LEU A N 1
ATOM 701 C CA . LEU A 1 91 ? 6.996 -2.055 -8.469 1 98.88 91 LEU A CA 1
ATOM 702 C C . LEU A 1 91 ? 6.078 -1.612 -9.602 1 98.88 91 LEU A C 1
ATOM 704 O O . LEU A 1 91 ? 5.117 -2.311 -9.938 1 98.88 91 LEU A O 1
ATOM 708 N N . PHE A 1 92 ? 6.383 -0.461 -10.195 1 98.88 92 PHE A N 1
ATOM 709 C CA . PHE A 1 92 ? 5.633 -0.04 -11.375 1 98.88 92 PHE A CA 1
ATOM 710 C C . PHE A 1 92 ? 5.824 -1.025 -12.516 1 98.88 92 PHE A C 1
ATOM 712 O O . PHE A 1 92 ? 4.859 -1.434 -13.164 1 98.88 92 PHE A O 1
ATOM 719 N N . VAL A 1 93 ? 7.066 -1.378 -12.766 1 98.69 93 VAL A N 1
ATOM 720 C CA . VAL A 1 93 ? 7.355 -2.355 -13.805 1 98.69 93 VAL A CA 1
ATOM 721 C C . VAL A 1 93 ? 6.688 -3.686 -13.469 1 98.69 93 VAL A C 1
ATOM 723 O O . VAL A 1 93 ? 6.102 -4.336 -14.336 1 98.69 93 VAL A O 1
ATOM 726 N N . ALA A 1 94 ? 6.777 -4.137 -12.227 1 98 94 ALA A N 1
ATOM 727 C CA . ALA A 1 94 ? 6.098 -5.359 -11.812 1 98 94 ALA A CA 1
ATOM 728 C C . ALA A 1 94 ? 4.598 -5.273 -12.086 1 98 94 ALA A C 1
ATOM 730 O O . ALA A 1 94 ? 3.984 -6.254 -12.516 1 98 94 ALA A O 1
ATOM 731 N N . ALA A 1 95 ? 3.998 -4.09 -11.836 1 98.44 95 ALA A N 1
ATOM 732 C CA . ALA A 1 95 ? 2.574 -3.895 -12.109 1 98.44 95 ALA A CA 1
ATOM 733 C C . ALA A 1 95 ? 2.246 -4.188 -13.57 1 98.44 95 ALA A C 1
ATOM 735 O O . ALA A 1 95 ? 1.212 -4.785 -13.867 1 98.44 95 ALA A O 1
ATOM 736 N N . LEU A 1 96 ? 3.107 -3.762 -14.453 1 97.75 96 LEU A N 1
ATOM 737 C CA . LEU A 1 96 ? 2.873 -3.953 -15.883 1 97.75 96 LEU A CA 1
ATOM 738 C C . LEU A 1 96 ? 2.814 -5.438 -16.234 1 97.75 96 LEU A C 1
ATOM 740 O O . LEU A 1 96 ? 2.129 -5.828 -17.172 1 97.75 96 LEU A O 1
ATOM 744 N N . THR A 1 97 ? 3.488 -6.277 -15.477 1 96.31 97 THR A N 1
ATOM 745 C CA . THR A 1 97 ? 3.469 -7.711 -15.734 1 96.31 97 THR A CA 1
ATOM 746 C C . THR A 1 97 ? 2.168 -8.336 -15.234 1 96.31 97 THR A C 1
ATOM 748 O O . THR A 1 97 ? 1.886 -9.5 -15.508 1 96.31 97 THR A O 1
ATOM 751 N N . HIS A 1 98 ? 1.381 -7.59 -14.492 1 97.06 98 HIS A N 1
ATOM 752 C CA . HIS A 1 98 ? 0.175 -8.133 -13.883 1 97.06 98 HIS A CA 1
ATOM 753 C C . HIS A 1 98 ? -1.08 -7.539 -14.508 1 97.06 98 HIS A C 1
ATOM 755 O O . HIS A 1 98 ? -2.197 -7.91 -14.141 1 97.06 98 HIS A O 1
ATOM 761 N N . VAL A 1 99 ? -0.986 -6.664 -15.508 1 97.12 99 VAL A N 1
ATOM 762 C CA . VAL A 1 99 ? -2.111 -5.934 -16.094 1 97.12 99 VAL A CA 1
ATOM 763 C C . VAL A 1 99 ? -3.094 -6.914 -16.719 1 97.12 99 VAL A C 1
ATOM 765 O O . VAL A 1 99 ? -4.305 -6.691 -16.703 1 97.12 99 VAL A O 1
ATOM 768 N N . HIS A 1 100 ? -2.586 -8.016 -17.234 1 96.06 100 HIS A N 1
ATOM 769 C CA . HIS A 1 100 ? -3.439 -8.977 -17.922 1 96.06 100 HIS A CA 1
ATOM 770 C C . HIS A 1 100 ? -4.344 -9.711 -16.938 1 96.06 100 HIS A C 1
ATOM 772 O O . HIS A 1 100 ? -5.324 -10.344 -17.344 1 96.06 100 HIS A O 1
ATOM 778 N N . TYR A 1 101 ? -3.984 -9.688 -15.648 1 95.5 101 TYR A N 1
ATOM 779 C CA . TYR A 1 101 ? -4.832 -10.305 -14.633 1 95.5 101 TYR A CA 1
ATOM 780 C C . TYR A 1 101 ? -5.898 -9.336 -14.141 1 95.5 101 TYR A C 1
ATOM 782 O O . TYR A 1 101 ? -6.809 -9.719 -13.406 1 95.5 101 TYR A O 1
ATOM 790 N N . GLY A 1 102 ? -5.75 -7.992 -14.523 1 96.25 102 GLY A N 1
ATOM 791 C CA . GLY A 1 102 ? -6.746 -7 -14.141 1 96.25 102 GLY A CA 1
ATOM 792 C C . GLY A 1 102 ? -6.316 -6.148 -12.961 1 96.25 102 GLY A C 1
ATOM 793 O O . GLY A 1 102 ? -5.141 -6.145 -12.586 1 96.25 102 GLY A O 1
ATOM 794 N N . PHE A 1 103 ? -7.277 -5.473 -12.359 1 98.12 103 PHE A N 1
ATOM 795 C CA . PHE A 1 103 ? -7.047 -4.473 -11.32 1 98.12 103 PHE A CA 1
ATOM 796 C C . PHE A 1 103 ? -7.043 -5.113 -9.938 1 98.12 103 PHE A C 1
ATOM 798 O O . PHE A 1 103 ? -6.113 -4.91 -9.156 1 98.12 103 PHE A O 1
ATOM 805 N N . PHE A 1 104 ? -7.992 -6.004 -9.648 1 97.5 104 PHE A N 1
ATOM 806 C CA . PHE A 1 104 ? -8.25 -6.523 -8.312 1 97.5 104 PHE A CA 1
ATOM 807 C C . PHE A 1 104 ? -7.289 -7.652 -7.973 1 97.5 104 PHE A C 1
ATOM 809 O O . PHE A 1 104 ? -6.914 -8.438 -8.844 1 97.5 104 PHE A O 1
ATOM 816 N N . MET A 1 105 ? -6.934 -7.707 -6.703 1 96.62 105 MET A N 1
ATOM 817 C CA . MET A 1 105 ? -6.289 -8.922 -6.219 1 96.62 105 MET A CA 1
ATOM 818 C C . MET A 1 105 ? -7.223 -10.125 -6.348 1 96.62 105 MET A C 1
ATOM 820 O O . MET A 1 105 ? -8.445 -9.969 -6.359 1 96.62 105 MET A O 1
ATOM 824 N N . ASN A 1 106 ? -6.641 -11.289 -6.367 1 94.19 106 ASN A N 1
ATOM 825 C CA . ASN A 1 106 ? -7.395 -12.531 -6.492 1 94.19 106 ASN A CA 1
ATOM 826 C C . ASN A 1 106 ? -7.758 -13.102 -5.125 1 94.19 106 ASN A C 1
ATOM 828 O O . ASN A 1 106 ? -7.324 -14.203 -4.77 1 94.19 106 ASN A O 1
ATOM 832 N N . TRP A 1 107 ? -8.602 -12.469 -4.453 1 93.06 107 TRP A N 1
ATOM 833 C CA . TRP A 1 107 ? -8.883 -12.719 -3.045 1 93.06 107 TRP A CA 1
ATOM 834 C C . TRP A 1 107 ? -9.43 -14.125 -2.84 1 93.06 107 TRP A C 1
ATOM 836 O O . TRP A 1 107 ? -9.25 -14.719 -1.771 1 93.06 107 TRP A O 1
ATOM 846 N N . PHE A 1 108 ? -9.984 -14.672 -3.895 1 87.81 108 PHE A N 1
ATOM 847 C CA . PHE A 1 108 ? -10.664 -15.953 -3.723 1 87.81 108 PHE A CA 1
ATOM 848 C C . PHE A 1 108 ? -9.883 -17.078 -4.391 1 87.81 108 PHE A C 1
ATOM 850 O O . PHE A 1 108 ? -10.344 -18.219 -4.438 1 87.81 108 PHE A O 1
ATOM 857 N N . GLY A 1 109 ? -8.758 -16.734 -5.004 1 88.94 109 GLY A N 1
ATOM 858 C CA . GLY A 1 109 ? -7.863 -17.734 -5.559 1 88.94 109 GLY A CA 1
ATOM 859 C C . GLY A 1 109 ? -8.43 -18.438 -6.777 1 88.94 109 GLY A C 1
ATOM 860 O O . GLY A 1 109 ? -8.148 -19.609 -7.02 1 88.94 109 GLY A O 1
ATOM 861 N N . ASP A 1 110 ? -9.273 -17.734 -7.508 1 88.31 110 ASP A N 1
ATOM 862 C CA . ASP A 1 110 ? -9.969 -18.375 -8.617 1 88.31 110 ASP A CA 1
ATOM 863 C C . ASP A 1 110 ? -9.359 -17.969 -9.953 1 88.31 110 ASP A C 1
ATOM 865 O O . ASP A 1 110 ? -9.922 -18.25 -11.016 1 88.31 110 ASP A O 1
ATOM 869 N N . LYS A 1 111 ? -8.281 -17.25 -9.891 1 90.31 111 LYS A N 1
ATOM 870 C CA . LYS A 1 111 ? -7.566 -16.828 -11.094 1 90.31 111 LYS A CA 1
ATOM 871 C C . LYS A 1 111 ? -6.133 -17.344 -11.086 1 90.31 111 LYS A C 1
ATOM 873 O O . LYS A 1 111 ? -5.613 -17.75 -10.047 1 90.31 111 LYS A O 1
ATOM 878 N N . GLY A 1 112 ? -5.449 -17.312 -12.141 1 90.5 112 GLY A N 1
ATOM 879 C CA . GLY A 1 112 ? -4.094 -17.812 -12.289 1 90.5 112 GLY A CA 1
ATOM 880 C C . GLY A 1 112 ? -3.033 -16.844 -11.82 1 90.5 112 GLY A C 1
ATOM 881 O O . GLY A 1 112 ? -1.838 -17.141 -11.875 1 90.5 112 GLY A O 1
ATOM 882 N N . GLY A 1 113 ? -3.5 -15.672 -11.383 1 93.44 113 GLY A N 1
ATOM 883 C CA . GLY A 1 113 ? -2.582 -14.633 -10.938 1 93.44 113 GLY A CA 1
ATOM 884 C C . GLY A 1 113 ? -3.271 -13.5 -10.195 1 93.44 113 GLY A C 1
ATOM 885 O O . GLY A 1 113 ? -4.449 -13.609 -9.844 1 93.44 113 GLY A O 1
ATOM 886 N N . GLU A 1 114 ? -2.502 -12.516 -9.906 1 95.94 114 GLU A N 1
ATOM 887 C CA . GLU A 1 114 ? -2.988 -11.398 -9.094 1 95.94 114 GLU A CA 1
ATOM 888 C C . GLU A 1 114 ? -3.043 -10.109 -9.906 1 95.94 114 GLU A C 1
ATOM 890 O O . GLU A 1 114 ? -2.164 -9.852 -10.727 1 95.94 114 GLU A O 1
ATOM 895 N N . GLY A 1 115 ? -4.102 -9.258 -9.664 1 97.25 115 GLY A N 1
ATOM 896 C CA . GLY A 1 115 ? -4.133 -7.922 -10.25 1 97.25 115 GLY A CA 1
ATOM 897 C C . GLY A 1 115 ? -3.072 -7 -9.688 1 97.25 115 GLY A C 1
ATOM 898 O O . GLY A 1 115 ? -2.146 -7.449 -9.008 1 97.25 115 GLY A O 1
ATOM 899 N N . PHE A 1 116 ? -3.203 -5.656 -10 1 98.5 116 PHE A N 1
ATOM 900 C CA . PHE A 1 116 ? -2.064 -4.789 -9.727 1 98.5 116 PHE A CA 1
ATOM 901 C C . PHE A 1 116 ? -2.418 -3.76 -8.656 1 98.5 116 PHE A C 1
ATOM 903 O O . PHE A 1 116 ? -1.763 -2.721 -8.547 1 98.5 116 PHE A O 1
ATOM 910 N N . GLU A 1 117 ? -3.426 -4.004 -7.773 1 98.75 117 GLU A N 1
ATOM 911 C CA . GLU A 1 117 ? -3.766 -3.119 -6.664 1 98.75 117 GLU A CA 1
ATOM 912 C C . GLU A 1 117 ? -2.596 -2.98 -5.691 1 98.75 117 GLU A C 1
ATOM 914 O O . GLU A 1 117 ? -2.275 -1.873 -5.254 1 98.75 117 GLU A O 1
ATOM 919 N N . TYR A 1 118 ? -2.027 -4.137 -5.422 1 98.69 118 TYR A N 1
ATOM 920 C CA . TYR A 1 118 ? -0.868 -4.176 -4.535 1 98.69 118 TYR A CA 1
ATOM 921 C C . TYR A 1 118 ? 0.2 -3.189 -4.992 1 98.69 118 TYR A C 1
ATOM 923 O O . TYR A 1 118 ? 0.728 -2.42 -4.188 1 98.69 118 TYR A O 1
ATOM 931 N N . HIS A 1 119 ? 0.461 -3.217 -6.234 1 98.94 119 HIS A N 1
ATOM 932 C CA . HIS A 1 119 ? 1.505 -2.379 -6.812 1 98.94 119 HIS A CA 1
ATOM 933 C C . HIS A 1 119 ? 1.122 -0.903 -6.758 1 98.94 119 HIS A C 1
ATOM 935 O O . HIS A 1 119 ? 1.979 -0.042 -6.547 1 98.94 119 HIS A O 1
ATOM 941 N N . ILE A 1 120 ? -0.141 -0.572 -6.906 1 98.94 120 ILE A N 1
ATOM 942 C CA . ILE A 1 120 ? -0.609 0.807 -6.82 1 98.94 120 ILE A CA 1
ATOM 943 C C . ILE A 1 120 ? -0.321 1.361 -5.426 1 98.94 120 ILE A C 1
ATOM 945 O O . ILE A 1 120 ? 0.182 2.479 -5.285 1 98.94 120 ILE A O 1
ATOM 949 N N . LEU A 1 121 ? -0.647 0.576 -4.414 1 98.94 121 LEU A N 1
ATOM 950 C CA . LEU A 1 121 ? -0.401 1.02 -3.047 1 98.94 121 LEU A CA 1
ATOM 951 C C . LEU A 1 121 ? 1.087 1.26 -2.812 1 98.94 121 LEU A C 1
ATOM 953 O O . LEU A 1 121 ? 1.478 2.316 -2.311 1 98.94 121 LEU A O 1
ATOM 957 N N . ALA A 1 122 ? 1.885 0.332 -3.236 1 98.94 122 ALA A N 1
ATOM 958 C CA . ALA A 1 122 ? 3.324 0.421 -3.004 1 98.94 122 ALA A CA 1
ATOM 959 C C . ALA A 1 122 ? 3.93 1.602 -3.76 1 98.94 122 ALA A C 1
ATOM 961 O O . ALA A 1 122 ? 4.754 2.338 -3.213 1 98.94 122 ALA A O 1
ATOM 962 N N . VAL A 1 123 ? 3.541 1.758 -4.969 1 98.94 123 VAL A N 1
ATOM 963 C CA . VAL A 1 123 ? 4.062 2.848 -5.789 1 98.94 123 VAL A CA 1
ATOM 964 C C . VAL A 1 123 ? 3.625 4.188 -5.203 1 98.94 123 VAL A C 1
ATOM 966 O O . VAL A 1 123 ? 4.402 5.145 -5.18 1 98.94 123 VAL A O 1
ATOM 969 N N . SER A 1 124 ? 2.402 4.281 -4.738 1 98.94 124 SER A N 1
ATOM 970 C CA . SER A 1 124 ? 1.918 5.504 -4.105 1 98.94 124 SER A CA 1
ATOM 971 C C . SER A 1 124 ? 2.762 5.867 -2.891 1 98.94 124 SER A C 1
ATOM 973 O O . SER A 1 124 ? 3.084 7.039 -2.682 1 98.94 124 SER A O 1
ATOM 975 N N . MET A 1 125 ? 3.105 4.859 -2.125 1 98.94 125 MET A N 1
ATOM 976 C CA . MET A 1 125 ? 3.965 5.074 -0.965 1 98.94 125 MET A CA 1
ATOM 977 C C . MET A 1 125 ? 5.34 5.574 -1.392 1 98.94 125 MET A C 1
ATOM 979 O O . MET A 1 125 ? 5.879 6.508 -0.795 1 98.94 125 MET A O 1
ATOM 983 N N . ALA A 1 126 ? 5.867 4.949 -2.393 1 98.94 126 ALA A N 1
ATOM 984 C CA . ALA A 1 126 ? 7.195 5.312 -2.881 1 98.94 126 ALA A CA 1
ATOM 985 C C . ALA A 1 126 ? 7.215 6.746 -3.406 1 98.94 126 ALA A C 1
ATOM 987 O O . ALA A 1 126 ? 8.141 7.508 -3.117 1 98.94 126 ALA A O 1
ATOM 988 N N . ILE A 1 127 ? 6.215 7.117 -4.137 1 98.88 127 ILE A N 1
ATOM 989 C CA . ILE A 1 127 ? 6.125 8.469 -4.676 1 98.88 127 ILE A CA 1
ATOM 990 C C . ILE A 1 127 ? 6.012 9.477 -3.531 1 98.88 127 ILE A C 1
ATOM 992 O O . ILE A 1 127 ? 6.645 10.531 -3.561 1 98.88 127 ILE A O 1
ATOM 996 N N . SER A 1 128 ? 5.199 9.172 -2.582 1 98.56 128 SER A N 1
ATOM 997 C CA . SER A 1 128 ? 5.07 10.039 -1.418 1 98.56 128 SER A CA 1
ATOM 998 C C . SER A 1 128 ? 6.426 10.273 -0.755 1 98.56 128 SER A C 1
ATOM 1000 O O . SER A 1 128 ? 6.777 11.414 -0.439 1 98.56 128 SER A O 1
ATOM 1002 N N . LEU A 1 129 ? 7.195 9.219 -0.572 1 98.38 129 LEU A N 1
ATOM 1003 C CA . LEU A 1 129 ? 8.5 9.312 0.081 1 98.38 129 LEU A CA 1
ATOM 1004 C C . LEU A 1 129 ? 9.492 10.062 -0.795 1 98.38 129 LEU A C 1
ATOM 1006 O O . LEU A 1 129 ? 10.359 10.773 -0.284 1 98.38 129 LEU A O 1
ATOM 1010 N N . PHE A 1 130 ? 9.359 9.859 -2.066 1 98.12 130 PHE A N 1
ATOM 1011 C CA . PHE A 1 130 ? 10.234 10.578 -2.986 1 98.12 130 PHE A CA 1
ATOM 1012 C C . PHE A 1 130 ? 10.094 12.086 -2.811 1 98.12 130 PHE A C 1
ATOM 1014 O O . PHE A 1 130 ? 11.086 12.812 -2.797 1 98.12 130 PHE A O 1
ATOM 1021 N N . PHE A 1 131 ? 8.914 12.516 -2.605 1 96.12 131 PHE A N 1
ATOM 1022 C CA . PHE A 1 131 ? 8.68 13.945 -2.502 1 96.12 131 PHE A CA 1
ATOM 1023 C C . PHE A 1 131 ? 8.883 14.43 -1.072 1 96.12 131 PHE A C 1
ATOM 1025 O O . PHE A 1 131 ? 9.359 15.547 -0.85 1 96.12 131 PHE A O 1
ATOM 1032 N N . SER A 1 132 ? 8.633 13.617 -0.064 1 95.19 132 SER A N 1
ATOM 1033 C CA . SER A 1 132 ? 8.602 14.07 1.324 1 95.19 132 SER A CA 1
ATOM 1034 C C . SER A 1 132 ? 9.945 13.836 2.008 1 95.19 132 SER A C 1
ATOM 1036 O O . SER A 1 132 ? 10.273 14.516 2.982 1 95.19 132 SER A O 1
ATOM 1038 N N . GLY A 1 133 ? 10.664 12.844 1.533 1 96.25 133 GLY A N 1
ATOM 1039 C CA . GLY A 1 133 ? 11.883 12.461 2.221 1 96.25 133 GLY A CA 1
ATOM 1040 C C . GLY A 1 133 ? 11.648 11.484 3.357 1 96.25 133 GLY A C 1
ATOM 1041 O O . GLY A 1 133 ? 10.617 10.812 3.402 1 96.25 133 GLY A O 1
ATOM 1042 N N . GLY A 1 134 ? 12.664 11.438 4.227 1 96.94 134 GLY A N 1
ATOM 1043 C CA . GLY A 1 134 ? 12.703 10.336 5.172 1 96.94 134 GLY A CA 1
ATOM 1044 C C . GLY A 1 134 ? 11.969 10.641 6.469 1 96.94 134 GLY A C 1
ATOM 1045 O O . GLY A 1 134 ? 11.656 9.727 7.234 1 96.94 134 GLY A O 1
ATOM 1046 N N . GLY A 1 135 ? 11.742 11.82 6.801 1 95.31 135 GLY A N 1
ATOM 1047 C CA . GLY A 1 135 ? 10.984 12.188 7.988 1 95.31 135 GLY A CA 1
ATOM 1048 C C . GLY A 1 135 ? 11.852 12.328 9.227 1 95.31 135 GLY A C 1
ATOM 1049 O O . GLY A 1 135 ? 13.078 12.328 9.133 1 95.31 135 GLY A O 1
ATOM 1050 N N . SER A 1 136 ? 11.227 12.414 10.414 1 94.56 136 SER A N 1
ATOM 1051 C CA . SER A 1 136 ? 11.875 12.812 11.664 1 94.56 136 SER A CA 1
ATOM 1052 C C . SER A 1 136 ? 12.766 11.703 12.203 1 94.56 136 SER A C 1
ATOM 1054 O O . SER A 1 136 ? 13.75 11.969 12.891 1 94.56 136 SER A O 1
ATOM 1056 N N . TYR A 1 137 ? 12.391 10.484 11.906 1 95.81 137 TYR A N 1
ATOM 1057 C CA . TYR A 1 137 ? 13.156 9.336 12.375 1 95.81 137 TYR A CA 1
ATOM 1058 C C . TYR A 1 137 ? 13.883 8.656 11.219 1 95.81 137 TYR A C 1
ATOM 1060 O O . TYR A 1 137 ? 13.555 7.523 10.852 1 95.81 137 TYR A O 1
ATOM 1068 N N . SER A 1 138 ? 14.875 9.391 10.727 1 96.88 138 SER A N 1
ATOM 1069 C CA . SER A 1 138 ? 15.617 8.922 9.562 1 96.88 138 SER A CA 1
ATOM 1070 C C . SER A 1 138 ? 17.094 9.297 9.656 1 96.88 138 SER A C 1
ATOM 1072 O O . SER A 1 138 ? 17.438 10.297 10.289 1 96.88 138 SER A O 1
ATOM 1074 N N . VAL A 1 139 ? 17.938 8.523 9.086 1 96.94 139 VAL A N 1
ATOM 1075 C CA . VAL A 1 139 ? 19.359 8.852 8.961 1 96.94 139 VAL A CA 1
ATOM 1076 C C . VAL A 1 139 ? 19.516 10.148 8.172 1 96.94 139 VAL A C 1
ATOM 1078 O O . VAL A 1 139 ? 20.375 10.977 8.492 1 96.94 139 VAL A O 1
ATOM 1081 N N . ASP A 1 140 ? 18.672 10.281 7.176 1 95.31 140 ASP A N 1
ATOM 1082 C CA . ASP A 1 140 ? 18.703 11.492 6.363 1 95.31 140 ASP A CA 1
ATOM 1083 C C . ASP A 1 140 ? 18.562 12.742 7.234 1 95.31 140 ASP A C 1
ATOM 1085 O O . ASP A 1 140 ? 19.172 13.766 6.957 1 95.31 140 ASP A O 1
ATOM 1089 N N . ARG A 1 141 ? 17.703 12.641 8.266 1 93 141 ARG A N 1
ATOM 1090 C CA . ARG A 1 141 ? 17.484 13.781 9.148 1 93 141 ARG A CA 1
ATOM 1091 C C . ARG A 1 141 ? 18.781 14.18 9.844 1 93 141 ARG A C 1
ATOM 1093 O O . ARG A 1 141 ? 19.109 15.367 9.93 1 93 141 ARG A O 1
ATOM 1100 N N . SER A 1 142 ? 19.484 13.219 10.367 1 91.25 142 SER A N 1
ATOM 1101 C CA . SER A 1 142 ? 20.75 13.477 11.055 1 91.25 142 SER A CA 1
ATOM 1102 C C . SER A 1 142 ? 21.766 14.125 10.117 1 91.25 142 SER A C 1
ATOM 1104 O O . SER A 1 142 ? 22.484 15.039 10.508 1 91.25 142 SER A O 1
ATOM 1106 N N . ILE A 1 143 ? 21.812 13.672 8.953 1 88.25 143 ILE A N 1
ATOM 1107 C CA . ILE A 1 143 ? 22.75 14.195 7.973 1 88.25 143 ILE A CA 1
ATOM 1108 C C . ILE A 1 143 ? 22.375 15.625 7.602 1 88.25 143 ILE A C 1
ATOM 1110 O O . ILE A 1 143 ? 23.234 16.5 7.512 1 88.25 143 ILE A O 1
ATOM 1114 N N . SER A 1 144 ? 21.125 15.812 7.422 1 83.62 144 SER A N 1
ATOM 1115 C CA . SER A 1 144 ? 20.672 17.141 7.016 1 83.62 144 SER A CA 1
ATOM 1116 C C . SER A 1 144 ? 20.859 18.156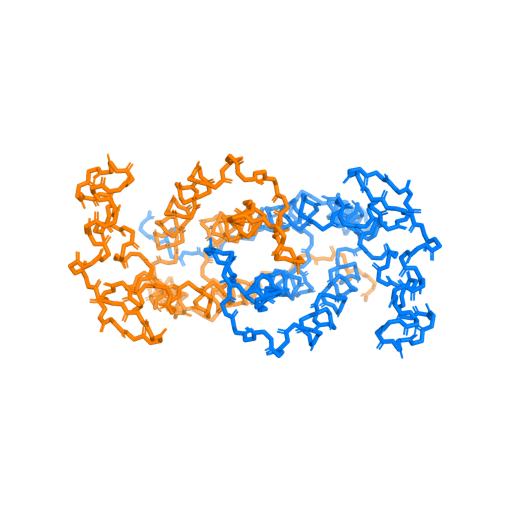 8.133 1 83.62 144 SER A C 1
ATOM 1118 O O . SER A 1 144 ? 21.062 19.344 7.867 1 83.62 144 SER A O 1
ATOM 1120 N N . HIS A 1 145 ? 20.797 17.688 9.359 1 82.06 145 HIS A N 1
ATOM 1121 C CA . HIS A 1 145 ? 20.969 18.594 10.484 1 82.06 145 HIS A CA 1
ATOM 1122 C C . HIS A 1 145 ? 22.422 18.641 10.938 1 82.06 145 HIS A C 1
ATOM 1124 O O . HIS A 1 145 ? 22.812 19.531 11.672 1 82.06 145 HIS A O 1
ATOM 1130 N N . GLY A 1 146 ? 23.094 17.578 10.742 1 73.88 146 GLY A N 1
ATOM 1131 C CA . GLY A 1 146 ? 24.516 17.578 11.086 1 73.88 146 GLY A CA 1
ATOM 1132 C C . GLY A 1 146 ? 25.359 18.359 10.094 1 73.88 146 GLY A C 1
ATOM 1133 O O . GLY A 1 146 ? 26.469 18.797 10.422 1 73.88 146 GLY A O 1
ATOM 1134 N N . ILE A 1 147 ? 25.016 18.281 8.852 1 54.94 147 ILE A N 1
ATOM 1135 C CA . ILE A 1 147 ? 25.781 19.031 7.867 1 54.94 147 ILE A CA 1
ATOM 1136 C C . ILE A 1 147 ? 25.438 20.516 8 1 54.94 147 ILE A C 1
ATOM 1138 O O . ILE A 1 147 ? 26.219 21.375 7.566 1 54.94 147 ILE A O 1
ATOM 1142 N N . VAL A 1 148 ? 24.562 21.109 8.859 1 44.09 148 VAL A N 1
ATOM 1143 C CA . VAL A 1 148 ? 24.453 22.531 9.102 1 44.09 148 VAL A CA 1
ATOM 1144 C C . VAL A 1 148 ? 25.312 22.938 10.297 1 44.09 148 VAL A C 1
ATOM 1146 O O . VAL A 1 148 ? 25.391 22.188 11.281 1 44.09 148 VAL A O 1
ATOM 1149 N N . MET B 1 1 ? 22.438 22.438 -2.107 1 53.53 1 MET B N 1
ATOM 1150 C CA . MET B 1 1 ? 21.797 21.609 -3.131 1 53.53 1 MET B CA 1
ATOM 1151 C C . MET B 1 1 ? 21.734 20.156 -2.693 1 53.53 1 MET B C 1
ATOM 1153 O O . MET B 1 1 ? 20.672 19.516 -2.771 1 53.53 1 MET B O 1
ATOM 1157 N N . PHE B 1 2 ? 22.875 19.609 -2.191 1 59.34 2 PHE B N 1
ATOM 1158 C CA . PHE B 1 2 ? 22.969 18.234 -1.743 1 59.34 2 PHE B CA 1
ATOM 1159 C C . PHE B 1 2 ? 22.109 18 -0.506 1 59.34 2 PHE B C 1
ATOM 1161 O O . PHE B 1 2 ? 21.562 16.922 -0.323 1 59.34 2 PHE B O 1
ATOM 1168 N N . TYR B 1 3 ? 21.891 19.047 0.175 1 65.19 3 TYR B N 1
ATOM 1169 C CA . TYR B 1 3 ? 21.156 18.938 1.435 1 65.19 3 TYR B CA 1
ATOM 1170 C C . TYR B 1 3 ? 19.672 18.719 1.188 1 65.19 3 TYR B C 1
ATOM 1172 O O . TYR B 1 3 ? 18.984 18.094 2.002 1 65.19 3 TYR B O 1
ATOM 1180 N N . THR B 1 4 ? 19.25 19.203 0.062 1 71.88 4 THR B N 1
ATOM 1181 C CA . THR B 1 4 ? 17.844 19.094 -0.275 1 71.88 4 THR B CA 1
ATOM 1182 C C . THR B 1 4 ? 17.453 17.641 -0.517 1 71.88 4 THR B C 1
ATOM 1184 O O . THR B 1 4 ? 16.297 17.25 -0.3 1 71.88 4 THR B O 1
ATOM 1187 N N . PHE B 1 5 ? 18.547 16.875 -0.804 1 80.31 5 PHE B N 1
ATOM 1188 C CA . PHE B 1 5 ? 18.312 15.469 -1.082 1 80.31 5 PHE B CA 1
ATOM 1189 C C . PHE B 1 5 ? 18 14.703 0.203 1 80.31 5 PHE B C 1
ATOM 1191 O O . PHE B 1 5 ? 17.344 13.672 0.174 1 80.31 5 PHE B O 1
ATOM 1198 N N . PHE B 1 6 ? 18.312 15.305 1.359 1 81.25 6 PHE B N 1
ATOM 1199 C CA . PHE B 1 6 ? 18.172 14.625 2.645 1 81.25 6 PHE B CA 1
ATOM 1200 C C . PHE B 1 6 ? 17.078 15.281 3.486 1 81.25 6 PHE B C 1
ATOM 1202 O O . PHE B 1 6 ? 16.703 14.75 4.535 1 81.25 6 PHE B O 1
ATOM 1209 N N . ALA B 1 7 ? 16.625 16.328 2.953 1 80.31 7 ALA B N 1
ATOM 1210 C CA . ALA B 1 7 ? 15.68 17.109 3.74 1 80.31 7 ALA B CA 1
ATOM 1211 C C . ALA B 1 7 ? 14.266 16.531 3.611 1 80.31 7 ALA B C 1
ATOM 1213 O O . ALA B 1 7 ? 13.906 15.984 2.57 1 80.31 7 ALA B O 1
ATOM 1214 N N . THR B 1 8 ? 13.43 16.719 4.652 1 82.56 8 THR B N 1
ATOM 1215 C CA . THR B 1 8 ? 12.023 16.359 4.613 1 82.56 8 THR B CA 1
ATOM 1216 C C . THR B 1 8 ? 11.172 17.562 4.211 1 82.56 8 THR B C 1
ATOM 1218 O O . THR B 1 8 ? 11.359 18.656 4.719 1 82.56 8 THR B O 1
ATOM 1221 N N . LYS B 1 9 ? 10.344 17.359 3.188 1 83.56 9 LYS B N 1
ATOM 1222 C CA . LYS B 1 9 ? 9.422 18.391 2.75 1 83.56 9 LYS B CA 1
ATOM 1223 C C . LYS B 1 9 ? 7.973 18 3.045 1 83.56 9 LYS B C 1
ATOM 1225 O O . LYS B 1 9 ? 7.551 16.891 2.73 1 83.56 9 LYS B O 1
ATOM 1230 N N . SER B 1 10 ? 7.258 18.922 3.719 1 73.81 10 SER B N 1
ATOM 1231 C CA . SER B 1 10 ? 5.863 18.656 4.055 1 73.81 10 SER B CA 1
ATOM 1232 C C . SER B 1 10 ? 4.922 19.156 2.963 1 73.81 10 SER B C 1
ATOM 1234 O O . SER B 1 10 ? 5.328 19.938 2.1 1 73.81 10 SER B O 1
ATOM 1236 N N . GLY B 1 11 ? 3.816 18.5 2.729 1 89 11 GLY B N 1
ATOM 1237 C CA . GLY B 1 11 ? 2.676 19.109 2.072 1 89 11 GLY B CA 1
ATOM 1238 C C . GLY B 1 11 ? 2.104 18.266 0.951 1 89 11 GLY B C 1
ATOM 1239 O O . GLY B 1 11 ? 0.883 18.141 0.821 1 89 11 GLY B O 1
ATOM 1240 N N . ILE B 1 12 ? 3.025 17.688 0.078 1 94.88 12 ILE B N 1
ATOM 1241 C CA . ILE B 1 12 ? 2.395 17.062 -1.084 1 94.88 12 ILE B CA 1
ATOM 1242 C C . ILE B 1 12 ? 2.318 15.555 -0.888 1 94.88 12 ILE B C 1
ATOM 1244 O O . ILE B 1 12 ? 1.535 14.867 -1.556 1 94.88 12 ILE B O 1
ATOM 1248 N N . GLY B 1 13 ? 3.102 15.008 0.008 1 96.62 13 GLY B N 1
ATOM 1249 C CA . GLY B 1 13 ? 3.213 13.578 0.225 1 96.62 13 GLY B CA 1
ATOM 1250 C C . GLY B 1 13 ? 1.876 12.898 0.459 1 96.62 13 GLY B C 1
ATOM 1251 O O . GLY B 1 13 ? 1.543 11.922 -0.211 1 96.62 13 GLY B O 1
ATOM 1252 N N . PRO B 1 14 ? 1.091 13.477 1.333 1 97.88 14 PRO B N 1
ATOM 1253 C CA . PRO B 1 14 ? -0.19 12.852 1.681 1 97.88 14 PRO B CA 1
ATOM 1254 C C . PRO B 1 14 ? -1.129 12.727 0.484 1 97.88 14 PRO B C 1
ATOM 1256 O O . PRO B 1 14 ? -1.96 11.812 0.441 1 97.88 14 PRO B O 1
ATOM 1259 N N . LEU B 1 15 ? -0.991 13.602 -0.51 1 98.44 15 LEU B N 1
ATOM 1260 C CA . LEU B 1 15 ? -1.843 13.523 -1.692 1 98.44 15 LEU B CA 1
ATOM 1261 C C . LEU B 1 15 ? -1.714 12.164 -2.371 1 98.44 15 LEU B C 1
ATOM 1263 O O . LEU B 1 15 ? -2.719 11.555 -2.734 1 98.44 15 LEU B O 1
ATOM 1267 N N . PHE B 1 16 ? -0.531 11.672 -2.512 1 98.75 16 PHE B N 1
ATOM 1268 C CA . PHE B 1 16 ? -0.287 10.422 -3.221 1 98.75 16 PHE B CA 1
ATOM 1269 C C . PHE B 1 16 ? -0.827 9.234 -2.428 1 98.75 16 PHE B C 1
ATOM 1271 O O . PHE B 1 16 ? -1.325 8.273 -3.01 1 98.75 16 PHE B O 1
ATOM 1278 N N . LEU B 1 17 ? -0.756 9.289 -1.128 1 98.88 17 LEU B N 1
ATOM 1279 C CA . LEU B 1 17 ? -1.303 8.234 -0.283 1 98.88 17 LEU B CA 1
ATOM 1280 C C . LEU B 1 17 ? -2.826 8.211 -0.362 1 98.88 17 LEU B C 1
ATOM 1282 O O . LEU B 1 17 ? -3.428 7.141 -0.486 1 98.88 17 LEU B O 1
ATOM 1286 N N . ARG B 1 18 ? -3.412 9.406 -0.29 1 98.94 18 ARG B N 1
ATOM 1287 C CA . ARG B 1 18 ? -4.867 9.5 -0.336 1 98.94 18 ARG B CA 1
ATOM 1288 C C . ARG B 1 18 ? -5.41 8.969 -1.658 1 98.94 18 ARG B C 1
ATOM 1290 O O . ARG B 1 18 ? -6.391 8.219 -1.679 1 98.94 18 ARG B O 1
ATOM 1297 N N . ILE B 1 19 ? -4.762 9.305 -2.727 1 98.94 19 ILE B N 1
ATOM 1298 C CA . ILE B 1 19 ? -5.227 8.891 -4.043 1 98.94 19 ILE B CA 1
ATOM 1299 C C . ILE B 1 19 ? -4.977 7.391 -4.227 1 98.94 19 ILE B C 1
ATOM 1301 O O . ILE B 1 19 ? -5.797 6.688 -4.824 1 98.94 19 ILE B O 1
ATOM 1305 N N . GLY B 1 20 ? -3.846 6.906 -3.777 1 98.94 20 GLY B N 1
ATOM 1306 C CA . GLY B 1 20 ? -3.586 5.477 -3.832 1 98.94 20 GLY B CA 1
ATOM 1307 C C . GLY B 1 20 ? -4.613 4.656 -3.076 1 98.94 20 GLY B C 1
ATOM 1308 O O . GLY B 1 20 ? -5.133 3.668 -3.6 1 98.94 20 GLY B O 1
ATOM 1309 N N . LEU B 1 21 ? -4.898 5.047 -1.823 1 98.94 21 LEU B N 1
ATOM 1310 C CA . LEU B 1 21 ? -5.891 4.344 -1.021 1 98.94 21 LEU B CA 1
ATOM 1311 C C . LEU B 1 21 ? -7.27 4.422 -1.67 1 98.94 21 LEU B C 1
ATOM 1313 O O . LEU B 1 21 ? -7.984 3.422 -1.742 1 98.94 21 LEU B O 1
ATOM 1317 N N . PHE B 1 22 ? -7.609 5.648 -2.195 1 99 22 PHE B N 1
ATOM 1318 C CA . PHE B 1 22 ? -8.898 5.789 -2.865 1 99 22 PHE B CA 1
ATOM 1319 C C . PHE B 1 22 ? -9 4.84 -4.055 1 99 22 PHE B C 1
ATOM 1321 O O . PHE B 1 22 ? -9.992 4.137 -4.211 1 99 22 PHE B O 1
ATOM 1328 N N . THR B 1 23 ? -8.016 4.852 -4.867 1 98.94 23 THR B N 1
ATOM 1329 C CA . THR B 1 23 ? -8.016 4.062 -6.094 1 98.94 23 THR B CA 1
ATOM 1330 C C . THR B 1 23 ? -8.227 2.584 -5.785 1 98.94 23 THR B C 1
ATOM 1332 O O . THR B 1 23 ? -8.961 1.895 -6.492 1 98.94 23 THR B O 1
ATOM 1335 N N . CYS B 1 24 ? -7.656 2.086 -4.719 1 98.94 24 CYS B N 1
ATOM 1336 C CA . CYS B 1 24 ? -7.676 0.652 -4.453 1 98.94 24 CYS B CA 1
ATOM 1337 C C . CYS B 1 24 ? -8.859 0.28 -3.564 1 98.94 24 CYS B C 1
ATOM 1339 O O . CYS B 1 24 ? -9.453 -0.787 -3.729 1 98.94 24 CYS B O 1
ATOM 1341 N N . ILE B 1 25 ? -9.242 1.145 -2.621 1 98.94 25 ILE B N 1
ATOM 1342 C CA . ILE B 1 25 ? -10.188 0.767 -1.575 1 98.94 25 ILE B CA 1
ATOM 1343 C C . ILE B 1 25 ? -11.609 1.096 -2.023 1 98.94 25 ILE B C 1
ATOM 1345 O O . ILE B 1 25 ? -12.547 0.33 -1.766 1 98.94 25 ILE B O 1
ATOM 1349 N N . PHE B 1 26 ? -11.828 2.172 -2.752 1 98.94 26 PHE B N 1
ATOM 1350 C CA . PHE B 1 26 ? -13.156 2.607 -3.156 1 98.94 26 PHE B CA 1
ATOM 1351 C C . PHE B 1 26 ? -13.859 1.52 -3.955 1 98.94 26 PHE B C 1
ATOM 1353 O O . PHE B 1 26 ? -15.031 1.222 -3.709 1 98.94 26 PHE B O 1
ATOM 1360 N N . PRO B 1 27 ? -13.203 0.932 -4.996 1 98.88 27 PRO B N 1
ATOM 1361 C CA . PRO B 1 27 ? -13.906 -0.101 -5.762 1 98.88 27 PRO B CA 1
ATOM 1362 C C . PRO B 1 27 ? -14.43 -1.234 -4.883 1 98.88 27 PRO B C 1
ATOM 1364 O O . PRO B 1 27 ? -15.5 -1.776 -5.145 1 98.88 27 PRO B O 1
ATOM 1367 N N . HIS B 1 28 ? -13.688 -1.626 -3.832 1 98.75 28 HIS B N 1
ATOM 1368 C CA . HIS B 1 28 ? -14.164 -2.654 -2.912 1 98.75 28 HIS B CA 1
ATOM 1369 C C . HIS B 1 28 ? -15.414 -2.197 -2.174 1 98.75 28 HIS B C 1
ATOM 1371 O O . HIS B 1 28 ? -16.359 -2.977 -1.993 1 98.75 28 HIS B O 1
ATOM 1377 N N . GLY B 1 29 ? -15.352 -0.913 -1.688 1 98.88 29 GLY B N 1
ATOM 1378 C CA . GLY B 1 29 ? -16.547 -0.358 -1.071 1 98.88 29 GLY B CA 1
ATOM 1379 C C . GLY B 1 29 ? -17.734 -0.303 -2.012 1 98.88 29 GLY B C 1
ATOM 1380 O O . GLY B 1 29 ? -18.859 -0.592 -1.612 1 98.88 29 GLY B O 1
ATOM 1381 N N . ALA B 1 30 ? -17.484 0.073 -3.262 1 98.88 30 ALA B N 1
ATOM 1382 C CA . ALA B 1 30 ? -18.547 0.179 -4.258 1 98.88 30 ALA B CA 1
ATOM 1383 C C . ALA B 1 30 ? -19.125 -1.193 -4.59 1 98.88 30 ALA B C 1
ATOM 1385 O O . ALA B 1 30 ? -20.328 -1.326 -4.828 1 98.88 30 ALA B O 1
ATOM 1386 N N . GLN B 1 31 ? -18.297 -2.23 -4.645 1 98.75 31 GLN B N 1
ATOM 1387 C CA . GLN B 1 31 ? -18.781 -3.598 -4.836 1 98.75 31 GLN B CA 1
ATOM 1388 C C . GLN B 1 31 ? -19.781 -3.986 -3.756 1 98.75 31 GLN B C 1
ATOM 1390 O O . GLN B 1 31 ? -20.828 -4.574 -4.051 1 98.75 31 GLN B O 1
ATOM 1395 N N . LYS B 1 32 ? -19.453 -3.631 -2.514 1 98.88 32 LYS B N 1
ATOM 1396 C CA . LYS B 1 32 ? -20.25 -4.066 -1.366 1 98.88 32 LYS B CA 1
ATOM 1397 C C . LYS B 1 32 ? -21.484 -3.189 -1.188 1 98.88 32 LYS B C 1
ATOM 1399 O O . LYS B 1 32 ? -22.562 -3.686 -0.845 1 98.88 32 LYS B O 1
ATOM 1404 N N . ALA B 1 33 ? -21.312 -1.887 -1.418 1 98.88 33 ALA B N 1
ATOM 1405 C CA . ALA B 1 33 ? -22.391 -0.938 -1.112 1 98.88 33 ALA B CA 1
ATOM 1406 C C . ALA B 1 33 ? -23.469 -0.968 -2.186 1 98.88 33 ALA B C 1
ATOM 1408 O O . ALA B 1 33 ? -24.656 -0.979 -1.87 1 98.88 33 ALA B O 1
ATOM 1409 N N . ILE B 1 34 ? -22.984 -1.058 -3.486 1 98.69 34 ILE B N 1
ATOM 1410 C CA . ILE B 1 34 ? -23.969 -0.789 -4.52 1 98.69 34 ILE B CA 1
ATOM 1411 C C . ILE B 1 34 ? -23.766 -1.736 -5.699 1 98.69 34 ILE B C 1
ATOM 1413 O O . ILE B 1 34 ? -24.391 -1.579 -6.75 1 98.69 34 ILE B O 1
ATOM 1417 N N . GLY B 1 35 ? -22.859 -2.611 -5.699 1 98.62 35 GLY B N 1
ATOM 1418 C CA . GLY B 1 35 ? -22.703 -3.66 -6.691 1 98.62 35 GLY B CA 1
ATOM 1419 C C . GLY B 1 35 ? -21.906 -3.211 -7.91 1 98.62 35 GLY B C 1
ATOM 1420 O O . GLY B 1 35 ? -21.984 -3.836 -8.969 1 98.62 35 GLY B O 1
ATOM 1421 N N . TRP B 1 36 ? -21.188 -2.094 -7.809 1 98.62 36 TRP B N 1
ATOM 1422 C CA . TRP B 1 36 ? -20.328 -1.654 -8.898 1 98.62 36 TRP B CA 1
ATOM 1423 C C . TRP B 1 36 ? -19.094 -2.549 -9.016 1 98.62 36 TRP B C 1
ATOM 1425 O O . TRP B 1 36 ? -18.781 -3.311 -8.094 1 98.62 36 TRP B O 1
ATOM 1435 N N . PHE B 1 37 ? -18.453 -2.627 -10.219 1 97.5 37 PHE B N 1
ATOM 1436 C CA . PHE B 1 37 ? -17.203 -3.332 -10.477 1 97.5 37 PHE B CA 1
ATOM 1437 C C . PHE B 1 37 ? -17.391 -4.836 -10.305 1 97.5 37 PHE B C 1
ATOM 1439 O O . PHE B 1 37 ? -16.516 -5.512 -9.742 1 97.5 37 PHE B O 1
ATOM 1446 N N . GLY B 1 38 ? -18.578 -5.242 -10.641 1 96.31 38 GLY B N 1
ATOM 1447 C CA . GLY B 1 38 ? -18.828 -6.676 -10.617 1 96.31 38 GLY B CA 1
ATOM 1448 C C . GLY B 1 38 ? -19.203 -7.191 -9.25 1 96.31 38 GLY B C 1
ATOM 1449 O O . GLY B 1 38 ? -19.203 -8.398 -9.008 1 96.31 38 GLY B O 1
ATOM 1450 N N . GLY B 1 39 ? -19.422 -6.301 -8.289 1 97.56 39 GLY B N 1
ATOM 1451 C CA . GLY B 1 39 ? -19.828 -6.707 -6.949 1 97.56 39 GLY B CA 1
ATOM 1452 C C . GLY B 1 39 ? -21.281 -7.152 -6.863 1 97.56 39 GLY B C 1
ATOM 1453 O O . GLY B 1 39 ? -22 -7.109 -7.859 1 97.56 39 GLY B O 1
ATOM 1454 N N . LEU B 1 40 ? -21.656 -7.543 -5.652 1 98.06 40 LEU B N 1
ATOM 1455 C CA . LEU B 1 40 ? -22.984 -8.148 -5.504 1 98.06 40 LEU B CA 1
ATOM 1456 C C . LEU B 1 40 ? -23.875 -7.309 -4.598 1 98.06 40 LEU B C 1
ATOM 1458 O O . LEU B 1 40 ? -25.016 -7.672 -4.336 1 98.06 40 LEU B O 1
ATOM 1462 N N . GLY B 1 41 ? -23.344 -6.227 -4.039 1 98.69 41 GLY B N 1
ATOM 1463 C CA . GLY B 1 41 ? -24.172 -5.27 -3.326 1 98.69 41 GLY B CA 1
ATOM 1464 C C . GLY B 1 41 ? -24.234 -5.527 -1.833 1 98.69 41 GLY B C 1
ATOM 1465 O O . GLY B 1 41 ? -23.609 -6.469 -1.335 1 98.69 41 GLY B O 1
ATOM 1466 N N . TYR B 1 42 ? -25 -4.711 -1.177 1 98.75 42 TYR B N 1
ATOM 1467 C CA . TYR B 1 42 ? -24.984 -4.574 0.276 1 98.75 42 TYR B CA 1
ATOM 1468 C C . TYR B 1 42 ? -25.453 -5.859 0.951 1 98.75 42 TYR B C 1
ATOM 1470 O O . TYR B 1 42 ? -24.797 -6.359 1.869 1 98.75 42 TYR B O 1
ATOM 1478 N N . ASP B 1 43 ? -26.547 -6.457 0.475 1 98.75 43 ASP B N 1
ATOM 1479 C CA . ASP B 1 43 ? -27.141 -7.605 1.155 1 98.75 43 ASP B CA 1
ATOM 1480 C C . ASP B 1 43 ? -26.188 -8.805 1.122 1 98.75 43 ASP B C 1
ATOM 1482 O O . ASP B 1 43 ? -25.984 -9.469 2.141 1 98.75 43 ASP B O 1
ATOM 1486 N N . VAL B 1 44 ? -25.641 -9.047 0.013 1 98.69 44 VAL B N 1
ATOM 1487 C CA . VAL B 1 44 ? -24.719 -10.172 -0.134 1 98.69 44 VAL B CA 1
ATOM 1488 C C . VAL B 1 44 ? -23.453 -9.922 0.68 1 98.69 44 VAL B C 1
ATOM 1490 O O . VAL B 1 44 ? -22.938 -10.836 1.318 1 98.69 44 VAL B O 1
ATOM 1493 N N . ALA B 1 45 ? -22.969 -8.695 0.658 1 98.56 45 ALA B N 1
ATOM 1494 C CA . ALA B 1 45 ? -21.797 -8.344 1.453 1 98.56 45 ALA B CA 1
ATOM 1495 C C . ALA B 1 45 ? -22.062 -8.547 2.941 1 98.56 45 ALA B C 1
ATOM 1497 O O . ALA B 1 45 ? -21.234 -9.117 3.656 1 98.56 45 ALA B O 1
ATOM 1498 N N . MET B 1 46 ? -23.234 -8.125 3.387 1 98.69 46 MET B N 1
ATOM 1499 C CA . MET B 1 46 ? -23.562 -8.242 4.805 1 98.69 46 MET B CA 1
ATOM 1500 C C . MET B 1 46 ? -23.734 -9.703 5.199 1 98.69 46 MET B C 1
ATOM 1502 O O . MET B 1 46 ? -23.344 -10.109 6.301 1 98.69 46 MET B O 1
ATOM 1506 N N . ASP B 1 47 ? -24.266 -10.516 4.285 1 98.69 47 ASP B N 1
ATOM 1507 C CA . ASP B 1 47 ? -24.375 -11.945 4.539 1 98.69 47 ASP B CA 1
ATOM 1508 C C . ASP B 1 47 ? -22.984 -12.57 4.73 1 98.69 47 ASP B C 1
ATOM 1510 O O . ASP B 1 47 ? -22.797 -13.406 5.621 1 98.69 47 ASP B O 1
ATOM 1514 N N . TYR B 1 48 ? -22.062 -12.172 3.908 1 97.62 48 TYR B N 1
ATOM 1515 C CA . TYR B 1 48 ? -20.688 -12.68 4.039 1 97.62 48 TYR B CA 1
ATOM 1516 C C . TYR B 1 48 ? -20.078 -12.273 5.375 1 97.62 48 TYR B C 1
ATOM 1518 O O . TYR B 1 48 ? -19.484 -13.094 6.066 1 97.62 48 TYR B O 1
ATOM 1526 N N . PHE B 1 49 ? -20.25 -11 5.758 1 98.5 49 PHE B N 1
ATOM 1527 C CA . PHE B 1 49 ? -19.672 -10.492 6.996 1 98.5 49 PHE B CA 1
ATOM 1528 C C . PHE B 1 49 ? -20.281 -11.188 8.203 1 98.5 49 PHE B C 1
ATOM 1530 O O . PHE B 1 49 ? -19.562 -11.602 9.117 1 98.5 49 PHE B O 1
ATOM 1537 N N . THR B 1 50 ? -21.594 -11.359 8.18 1 98.5 50 THR B N 1
ATOM 1538 C CA . THR B 1 50 ? -22.266 -11.844 9.383 1 98.5 50 THR B CA 1
ATOM 1539 C C . THR B 1 50 ? -22.312 -13.367 9.398 1 98.5 50 THR B C 1
ATOM 1541 O O . THR B 1 50 ? -21.891 -14 10.375 1 98.5 50 THR B O 1
ATOM 1544 N N . ASP B 1 51 ? -22.625 -13.93 8.312 1 98.38 51 ASP B N 1
ATOM 1545 C CA . ASP B 1 51 ? -22.891 -15.359 8.305 1 98.38 51 ASP B CA 1
ATOM 1546 C C . ASP B 1 51 ? -21.625 -16.156 8.008 1 98.38 51 ASP B C 1
ATOM 1548 O O . ASP B 1 51 ? -21.406 -17.219 8.586 1 98.38 51 ASP B O 1
ATOM 1552 N N . THR B 1 52 ? -20.859 -15.672 7.199 1 96.69 52 THR B N 1
ATOM 1553 C CA . THR B 1 52 ? -19.641 -16.406 6.832 1 96.69 52 THR B CA 1
ATOM 1554 C C . THR B 1 52 ? -18.516 -16.094 7.805 1 96.69 52 THR B C 1
ATOM 1556 O O . THR B 1 52 ? -17.891 -17 8.352 1 96.69 52 THR B O 1
ATOM 1559 N N . LEU B 1 53 ? -18.312 -14.82 8.07 1 96.62 53 LEU B N 1
ATOM 1560 C CA . LEU B 1 53 ? -17.156 -14.43 8.883 1 96.62 53 LEU B CA 1
ATOM 1561 C C . LEU B 1 53 ? -17.547 -14.336 10.352 1 96.62 53 LEU B C 1
ATOM 1563 O O . LEU B 1 53 ? -16.672 -14.289 11.219 1 96.62 53 LEU B O 1
ATOM 1567 N N . GLY B 1 54 ? -18.844 -14.188 10.602 1 98 54 GLY B N 1
ATOM 1568 C CA . GLY B 1 54 ? -19.312 -14.164 11.977 1 98 54 GLY B CA 1
ATOM 1569 C C . GLY B 1 54 ? -19.141 -12.805 12.641 1 98 54 GLY B C 1
ATOM 1570 O O . GLY B 1 54 ? -19.109 -12.711 13.867 1 98 54 GLY B O 1
ATOM 1571 N N . PHE B 1 55 ? -19 -11.766 11.875 1 98.25 55 PHE B N 1
ATOM 1572 C CA . PHE B 1 55 ? -18.844 -10.422 12.422 1 98.25 55 PHE B CA 1
ATOM 1573 C C . PHE B 1 55 ? -20.203 -9.836 12.812 1 98.25 55 PHE B C 1
ATOM 1575 O O . PHE B 1 55 ? -21.203 -10.125 12.18 1 98.25 55 PHE B O 1
ATOM 1582 N N . PRO B 1 56 ? -20.172 -9.016 13.898 1 98.44 56 PRO B N 1
ATOM 1583 C CA . PRO B 1 56 ? -21.391 -8.242 14.117 1 98.44 56 PRO B CA 1
ATOM 1584 C C . PRO B 1 56 ? -21.734 -7.324 12.945 1 98.44 56 PRO B C 1
ATOM 1586 O O . PRO B 1 56 ? -20.828 -6.793 12.289 1 98.44 56 PRO B O 1
ATOM 1589 N N . ALA B 1 57 ? -23.031 -7.094 12.766 1 98.19 57 ALA B N 1
ATOM 1590 C CA . ALA B 1 57 ? -23.516 -6.324 11.625 1 98.19 57 ALA B CA 1
ATOM 1591 C C . ALA B 1 57 ? -22.906 -4.926 11.609 1 98.19 57 ALA B C 1
ATOM 1593 O O . ALA B 1 57 ? -22.625 -4.375 10.539 1 98.19 57 ALA B O 1
ATOM 1594 N N . PHE B 1 58 ? -22.656 -4.398 12.734 1 98.25 58 PHE B N 1
ATOM 1595 C CA . PHE B 1 58 ? -22.188 -3.021 12.773 1 98.25 58 PHE B CA 1
ATOM 1596 C C . PHE B 1 58 ? -20.766 -2.924 12.234 1 98.25 58 PHE B C 1
ATOM 1598 O O . PHE B 1 58 ? -20.375 -1.911 11.648 1 98.25 58 PHE B O 1
ATOM 1605 N N . LEU B 1 59 ? -20 -3.986 12.375 1 98.31 59 LEU B N 1
ATOM 1606 C CA . LEU B 1 59 ? -18.641 -3.963 11.852 1 98.31 59 LEU B CA 1
ATOM 1607 C C . LEU B 1 59 ? -18.641 -4.02 10.328 1 98.31 59 LEU B C 1
ATOM 1609 O O . LEU B 1 59 ? -17.844 -3.336 9.672 1 98.31 59 LEU B O 1
ATOM 1613 N N . GLY B 1 60 ? -19.547 -4.871 9.812 1 98.62 60 GLY B N 1
ATOM 1614 C CA . GLY B 1 60 ? -19.688 -4.914 8.367 1 98.62 60 GLY B CA 1
ATOM 1615 C C . GLY B 1 60 ? -20.156 -3.598 7.77 1 98.62 60 GLY B C 1
ATOM 1616 O O . GLY B 1 60 ? -19.594 -3.135 6.77 1 98.62 60 GLY B O 1
ATOM 1617 N N . THR B 1 61 ? -21.078 -3.002 8.422 1 98.75 61 THR B N 1
ATOM 1618 C CA . THR B 1 61 ? -21.609 -1.726 7.953 1 98.75 61 THR B CA 1
ATOM 1619 C C . THR B 1 61 ? -20.531 -0.641 8.023 1 98.75 61 THR B C 1
ATOM 1621 O O . THR B 1 61 ? -20.406 0.169 7.102 1 98.75 61 THR B O 1
ATOM 1624 N N . ALA B 1 62 ? -19.812 -0.657 9.078 1 98.88 62 ALA B N 1
ATOM 1625 C CA . ALA B 1 62 ? -18.734 0.31 9.227 1 98.88 62 ALA B CA 1
ATOM 1626 C C . ALA B 1 62 ? -17.688 0.131 8.133 1 98.88 62 ALA B C 1
ATOM 1628 O O . ALA B 1 62 ? -17.203 1.111 7.559 1 98.88 62 ALA B O 1
ATOM 1629 N N . ALA B 1 63 ? -17.344 -1.109 7.863 1 98.88 63 ALA B N 1
ATOM 1630 C CA . ALA B 1 63 ? -16.359 -1.39 6.824 1 98.88 63 ALA B CA 1
ATOM 1631 C C . ALA B 1 63 ? -16.812 -0.83 5.477 1 98.88 63 ALA B C 1
ATOM 1633 O O . ALA B 1 63 ? -16.031 -0.161 4.785 1 98.88 63 ALA B O 1
ATOM 1634 N N . ILE B 1 64 ? -18.062 -1.069 5.172 1 98.94 64 ILE B N 1
ATOM 1635 C CA . ILE B 1 64 ? -18.594 -0.603 3.902 1 98.94 64 ILE B CA 1
ATOM 1636 C C . ILE B 1 64 ? -18.609 0.924 3.875 1 98.94 64 ILE B C 1
ATOM 1638 O O . ILE B 1 64 ? -18.266 1.535 2.861 1 98.94 64 ILE B O 1
ATOM 1642 N N . PHE B 1 65 ? -18.953 1.504 4.977 1 98.94 65 PHE B N 1
ATOM 1643 C CA . PHE B 1 65 ? -18.984 2.957 5.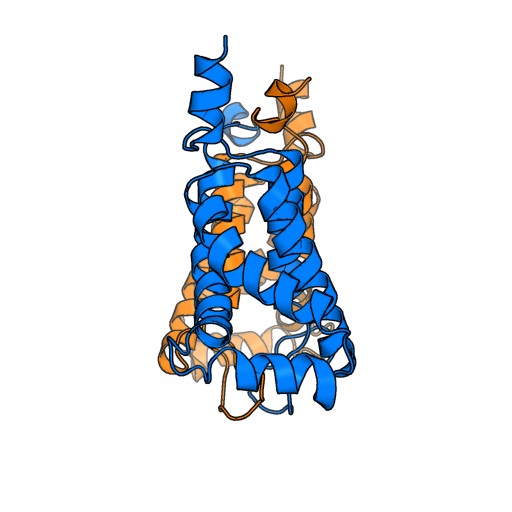074 1 98.94 65 PHE B CA 1
ATOM 1644 C C . PHE B 1 65 ? -17.609 3.551 4.82 1 98.94 65 PHE B C 1
ATOM 1646 O O . PHE B 1 65 ? -17.469 4.477 4.02 1 98.94 65 PHE B O 1
ATOM 1653 N N . PHE B 1 66 ? -16.641 3.068 5.406 1 98.94 66 PHE B N 1
ATOM 1654 C CA . PHE B 1 66 ? -15.305 3.646 5.297 1 98.94 66 PHE B CA 1
ATOM 1655 C C . PHE B 1 66 ? -14.68 3.326 3.939 1 98.94 66 PHE B C 1
ATOM 1657 O O . PHE B 1 66 ? -13.953 4.145 3.377 1 98.94 66 PHE B O 1
ATOM 1664 N N . GLU B 1 67 ? -14.992 2.156 3.432 1 98.94 67 GLU B N 1
ATOM 1665 C CA . GLU B 1 67 ? -14.43 1.813 2.129 1 98.94 67 GLU B CA 1
ATOM 1666 C C . GLU B 1 67 ? -15.094 2.613 1.014 1 98.94 67 GLU B C 1
ATOM 1668 O O . GLU B 1 67 ? -14.438 3.02 0.054 1 98.94 67 GLU B O 1
ATOM 1673 N N . PHE B 1 68 ? -16.359 2.82 1.134 1 98.94 68 PHE B N 1
ATOM 1674 C CA . PHE B 1 68 ? -17.094 3.502 0.079 1 98.94 68 PHE B CA 1
ATOM 1675 C C . PHE B 1 68 ? -17.078 5.012 0.29 1 98.94 68 PHE B C 1
ATOM 1677 O O . PHE B 1 68 ? -16.391 5.734 -0.444 1 98.94 68 PHE B O 1
ATOM 1684 N N . THR B 1 69 ? -17.672 5.465 1.374 1 98.88 69 THR B N 1
ATOM 1685 C CA . THR B 1 69 ? -17.797 6.887 1.67 1 98.88 69 THR B CA 1
ATOM 1686 C C . THR B 1 69 ? -16.469 7.449 2.172 1 98.88 69 THR B C 1
ATOM 1688 O O . THR B 1 69 ? -16.016 8.492 1.703 1 98.88 69 THR B O 1
ATOM 1691 N N . GLY B 1 70 ? -15.867 6.727 3.082 1 98.88 70 GLY B N 1
ATOM 1692 C CA . GLY B 1 70 ? -14.625 7.195 3.686 1 98.88 70 GLY B CA 1
ATOM 1693 C C . GLY B 1 70 ? -13.516 7.402 2.678 1 98.88 70 GLY B C 1
ATOM 1694 O O . GLY B 1 70 ? -12.758 8.375 2.77 1 98.88 70 GLY B O 1
ATOM 1695 N N . SER B 1 71 ? -13.43 6.453 1.723 1 98.88 71 SER B N 1
ATOM 1696 C CA . SER B 1 71 ? -12.352 6.574 0.742 1 98.88 71 SER B CA 1
ATOM 1697 C C . SER B 1 71 ? -12.555 7.789 -0.158 1 98.88 71 SER B C 1
ATOM 1699 O O . SER B 1 71 ? -11.586 8.414 -0.594 1 98.88 71 SER B O 1
ATOM 1701 N N . ILE B 1 72 ? -13.773 8.227 -0.411 1 98.88 72 ILE B N 1
ATOM 1702 C CA . ILE B 1 72 ? -14.07 9.406 -1.217 1 98.88 72 ILE B CA 1
ATOM 1703 C C . ILE B 1 72 ? -13.641 10.664 -0.465 1 98.88 72 ILE B C 1
ATOM 1705 O O . ILE B 1 72 ? -12.969 11.531 -1.028 1 98.88 72 ILE B O 1
ATOM 1709 N N . PHE B 1 73 ? -14 10.734 0.772 1 98.88 73 PHE B N 1
ATOM 1710 C CA . PHE B 1 73 ? -13.641 11.898 1.572 1 98.88 73 PHE B CA 1
ATOM 1711 C C . PHE B 1 73 ? -12.133 11.953 1.794 1 98.88 73 PHE B C 1
ATOM 1713 O O . PHE B 1 73 ? -11.547 13.031 1.866 1 98.88 73 PHE B O 1
ATOM 1720 N N . LEU B 1 74 ? -11.562 10.773 1.951 1 98.88 74 LEU B N 1
ATOM 1721 C CA . LEU B 1 74 ? -10.109 10.719 2.061 1 98.88 74 LEU B CA 1
ATOM 1722 C C . LEU B 1 74 ? -9.453 11.266 0.797 1 98.88 74 LEU B C 1
ATOM 1724 O O . LEU B 1 74 ? -8.469 12.008 0.873 1 98.88 74 LEU B O 1
ATOM 1728 N N . ALA B 1 75 ? -9.992 10.945 -0.35 1 98.88 75 ALA B N 1
ATOM 1729 C CA . ALA B 1 75 ? -9.414 11.367 -1.624 1 98.88 75 ALA B CA 1
ATOM 1730 C C . ALA B 1 75 ? -9.336 12.891 -1.714 1 98.88 75 ALA B C 1
ATOM 1732 O O . ALA B 1 75 ? -8.336 13.438 -2.18 1 98.88 75 ALA B O 1
ATOM 1733 N N . ILE B 1 76 ? -10.297 13.594 -1.228 1 98.62 76 ILE B N 1
ATOM 1734 C CA . ILE B 1 76 ? -10.32 15.047 -1.364 1 98.62 76 ILE B CA 1
ATOM 1735 C C . ILE B 1 76 ? -9.672 15.688 -0.14 1 98.62 76 ILE B C 1
ATOM 1737 O O . ILE B 1 76 ? -9.531 16.922 -0.074 1 98.62 76 ILE B O 1
ATOM 1741 N N . GLY B 1 77 ? -9.258 14.922 0.782 1 98.31 77 GLY B N 1
ATOM 1742 C CA . GLY B 1 77 ? -8.578 15.398 1.973 1 98.31 77 GLY B CA 1
ATOM 1743 C C . GLY B 1 77 ? -9.492 16.141 2.924 1 98.31 77 GLY B C 1
ATOM 1744 O O . GLY B 1 77 ? -9.164 17.25 3.375 1 98.31 77 GLY B O 1
ATOM 1745 N N . PHE B 1 78 ? -10.664 15.594 3.098 1 98.06 78 PHE B N 1
ATOM 1746 C CA . PHE B 1 78 ? -11.602 16.109 4.094 1 98.06 78 PHE B CA 1
ATOM 1747 C C . PHE B 1 78 ? -11.633 15.203 5.32 1 98.06 78 PHE B C 1
ATOM 1749 O O . PHE B 1 78 ? -11.875 14 5.211 1 98.06 78 PHE B O 1
ATOM 1756 N N . LEU B 1 79 ? -11.445 15.789 6.559 1 97.75 79 LEU B N 1
ATOM 1757 C CA . LEU B 1 79 ? -11.359 15 7.785 1 97.75 79 LEU B CA 1
ATOM 1758 C C . LEU B 1 79 ? -10.43 13.812 7.598 1 97.75 79 LEU B C 1
ATOM 1760 O O . LEU B 1 79 ? -10.789 12.68 7.926 1 97.75 79 LEU B O 1
ATOM 1764 N N . THR B 1 80 ? -9.289 14.094 7.078 1 98.25 80 THR B N 1
ATOM 1765 C CA . THR B 1 80 ? -8.344 13.078 6.633 1 98.25 80 THR B CA 1
ATOM 1766 C C . THR B 1 80 ? -7.992 12.125 7.773 1 98.25 80 THR B C 1
ATOM 1768 O O . THR B 1 80 ? -8.016 10.906 7.602 1 98.25 80 THR B O 1
ATOM 1771 N N . ARG B 1 81 ? -7.734 12.594 8.945 1 98.06 81 ARG B N 1
ATOM 1772 C CA . ARG B 1 81 ? -7.305 11.766 10.07 1 98.06 81 ARG B CA 1
ATOM 1773 C C . ARG B 1 81 ? -8.398 10.789 10.477 1 98.06 81 ARG B C 1
ATOM 1775 O O . ARG B 1 81 ? -8.117 9.625 10.773 1 98.06 81 ARG B O 1
ATOM 1782 N N . PHE B 1 82 ? -9.641 11.211 10.414 1 98.25 82 PHE B N 1
ATOM 1783 C CA . PHE B 1 82 ? -10.781 10.375 10.797 1 98.25 82 PHE B CA 1
ATOM 1784 C C . PHE B 1 82 ? -10.977 9.242 9.805 1 98.25 82 PHE B C 1
ATOM 1786 O O . PHE B 1 82 ? -11.07 8.078 10.188 1 98.25 82 PHE B O 1
ATOM 1793 N N . PHE B 1 83 ? -10.969 9.609 8.57 1 98.88 83 PHE B N 1
ATOM 1794 C CA . PHE B 1 83 ? -11.266 8.602 7.555 1 98.88 83 PHE B CA 1
ATOM 1795 C C . PHE B 1 83 ? -10.07 7.68 7.344 1 98.88 83 PHE B C 1
ATOM 1797 O O . PHE B 1 83 ? -10.234 6.492 7.055 1 98.88 83 PHE B O 1
ATOM 1804 N N . ALA B 1 84 ? -8.883 8.219 7.5 1 98.88 84 ALA B N 1
ATOM 1805 C CA . ALA B 1 84 ? -7.707 7.352 7.445 1 98.88 84 ALA B CA 1
ATOM 1806 C C . ALA B 1 84 ? -7.742 6.309 8.555 1 98.88 84 ALA B C 1
ATOM 1808 O O . ALA B 1 84 ? -7.449 5.133 8.328 1 98.88 84 ALA B O 1
ATOM 1809 N N . LEU B 1 85 ? -8.078 6.73 9.742 1 98.75 85 LEU B N 1
ATOM 1810 C CA . LEU B 1 85 ? -8.164 5.805 10.859 1 98.75 85 LEU B CA 1
ATOM 1811 C C . LEU B 1 85 ? -9.211 4.73 10.602 1 98.75 85 LEU B C 1
ATOM 1813 O O . LEU B 1 85 ? -8.953 3.541 10.812 1 98.75 85 LEU B O 1
ATOM 1817 N N . GLY B 1 86 ? -10.375 5.117 10.164 1 98.88 86 GLY B N 1
ATOM 1818 C CA . GLY B 1 86 ? -11.438 4.164 9.867 1 98.88 86 GLY B CA 1
ATOM 1819 C C . GLY B 1 86 ? -11.047 3.156 8.797 1 98.88 86 GLY B C 1
ATOM 1820 O O . GLY B 1 86 ? -11.297 1.958 8.945 1 98.88 86 GLY B O 1
ATOM 1821 N N . ILE B 1 87 ? -10.484 3.635 7.727 1 98.94 87 ILE B N 1
ATOM 1822 C CA . ILE B 1 87 ? -10.023 2.764 6.648 1 98.94 87 ILE B CA 1
ATOM 1823 C C . ILE B 1 87 ? -8.922 1.847 7.16 1 98.94 87 ILE B C 1
ATOM 1825 O O . ILE B 1 87 ? -8.906 0.651 6.859 1 98.94 87 ILE B O 1
ATOM 1829 N N . GLY B 1 88 ? -7.984 2.436 7.977 1 98.94 88 GLY B N 1
ATOM 1830 C CA . GLY B 1 88 ? -6.926 1.633 8.562 1 98.94 88 GLY B CA 1
ATOM 1831 C C . GLY B 1 88 ? -7.445 0.5 9.43 1 98.94 88 GLY B C 1
ATOM 1832 O O . GLY B 1 88 ? -6.973 -0.634 9.328 1 98.94 88 GLY B O 1
ATOM 1833 N N . ILE B 1 89 ? -8.391 0.787 10.25 1 98.88 89 ILE B N 1
ATOM 1834 C CA . ILE B 1 89 ? -8.984 -0.228 11.117 1 98.88 89 ILE B CA 1
ATOM 1835 C C . ILE B 1 89 ? -9.68 -1.286 10.266 1 98.88 89 ILE B C 1
ATOM 1837 O O . ILE B 1 89 ? -9.555 -2.484 10.523 1 98.88 89 ILE B O 1
ATOM 1841 N N . THR B 1 90 ? -10.43 -0.859 9.289 1 98.88 90 THR B N 1
ATOM 1842 C CA . THR B 1 90 ? -11.109 -1.776 8.383 1 98.88 90 THR B CA 1
ATOM 1843 C C . THR B 1 90 ? -10.117 -2.746 7.746 1 98.88 90 THR B C 1
ATOM 1845 O O . THR B 1 90 ? -10.344 -3.959 7.738 1 98.88 90 THR B O 1
ATOM 1848 N N . LEU B 1 91 ? -9.039 -2.256 7.266 1 98.88 91 LEU B N 1
ATOM 1849 C CA . LEU B 1 91 ? -8.062 -3.084 6.562 1 98.88 91 LEU B CA 1
ATOM 1850 C C . LEU B 1 91 ? -7.277 -3.949 7.543 1 98.88 91 LEU B C 1
ATOM 1852 O O . LEU B 1 91 ? -6.871 -5.062 7.207 1 98.88 91 LEU B O 1
ATOM 1856 N N . PHE B 1 92 ? -7.066 -3.443 8.758 1 98.88 92 PHE B N 1
ATOM 1857 C CA . PHE B 1 92 ? -6.438 -4.262 9.789 1 98.88 92 PHE B CA 1
ATOM 1858 C C . PHE B 1 92 ? -7.305 -5.473 10.117 1 98.88 92 PHE B C 1
ATOM 1860 O O . PHE B 1 92 ? -6.805 -6.598 10.195 1 98.88 92 PHE B O 1
ATOM 1867 N N . VAL B 1 93 ? -8.57 -5.223 10.32 1 98.69 93 VAL B N 1
ATOM 1868 C CA . VAL B 1 93 ? -9.492 -6.32 10.594 1 98.69 93 VAL B CA 1
ATOM 1869 C C . VAL B 1 93 ? -9.523 -7.277 9.406 1 98.69 93 VAL B C 1
ATOM 1871 O O . VAL B 1 93 ? -9.508 -8.5 9.586 1 98.69 93 VAL B O 1
ATOM 1874 N N . ALA B 1 94 ? -9.602 -6.77 8.188 1 98 94 ALA B N 1
ATOM 1875 C CA . ALA B 1 94 ? -9.547 -7.617 7 1 98 94 ALA B CA 1
ATOM 1876 C C . ALA B 1 94 ? -8.281 -8.469 6.988 1 98 94 ALA B C 1
ATOM 1878 O O . ALA B 1 94 ? -8.328 -9.648 6.617 1 98 94 ALA B O 1
ATOM 1879 N N . ALA B 1 95 ? -7.141 -7.875 7.402 1 98.44 95 ALA B N 1
ATOM 1880 C CA . ALA B 1 95 ? -5.883 -8.617 7.465 1 98.44 95 ALA B CA 1
ATOM 1881 C C . ALA B 1 95 ? -6.016 -9.844 8.359 1 98.44 95 ALA B C 1
ATOM 1883 O O . ALA B 1 95 ? -5.488 -10.914 8.039 1 98.44 95 ALA B O 1
ATOM 1884 N N . LEU B 1 96 ? -6.707 -9.688 9.461 1 97.75 96 LEU B N 1
ATOM 1885 C CA . LEU B 1 96 ? -6.859 -10.781 10.406 1 97.75 96 LEU B CA 1
ATOM 1886 C C . LEU B 1 96 ? -7.605 -11.953 9.773 1 97.75 96 LEU B C 1
ATOM 1888 O O . LEU B 1 96 ? -7.387 -13.109 10.141 1 97.75 96 LEU B O 1
ATOM 1892 N N . THR B 1 97 ? -8.453 -11.695 8.812 1 96.38 97 THR B N 1
ATOM 1893 C CA . THR B 1 97 ? -9.188 -12.758 8.141 1 96.38 97 THR B CA 1
ATOM 1894 C C . THR B 1 97 ? -8.297 -13.484 7.137 1 96.38 97 THR B C 1
ATOM 1896 O O . THR B 1 97 ? -8.68 -14.523 6.598 1 96.38 97 THR B O 1
ATOM 1899 N N . HIS B 1 98 ? -7.125 -12.953 6.859 1 97.12 98 HIS B N 1
ATOM 1900 C CA . HIS B 1 98 ? -6.254 -13.516 5.832 1 97.12 98 HIS B CA 1
ATOM 1901 C C . HIS B 1 98 ? -5.004 -14.133 6.445 1 97.12 98 HIS B C 1
ATOM 1903 O O . HIS B 1 98 ? -4.172 -14.703 5.734 1 97.12 98 HIS B O 1
ATOM 1909 N N . VAL B 1 99 ? -4.832 -14.141 7.781 1 97.19 99 VAL B N 1
ATOM 1910 C CA . VAL B 1 99 ? -3.617 -14.586 8.461 1 97.19 99 VAL B CA 1
ATOM 1911 C C . VAL B 1 99 ? -3.387 -16.062 8.188 1 97.19 99 VAL B C 1
ATOM 1913 O O . VAL B 1 99 ? -2.242 -16.516 8.078 1 97.19 99 VAL B O 1
ATOM 1916 N N . HIS B 1 100 ? -4.453 -16.812 8.016 1 96.12 100 HIS B N 1
ATOM 1917 C CA . HIS B 1 100 ? -4.332 -18.266 7.824 1 96.12 100 HIS B CA 1
ATOM 1918 C C . HIS B 1 100 ? -3.752 -18.578 6.453 1 96.12 100 HIS B C 1
ATOM 1920 O O . HIS B 1 100 ? -3.311 -19.703 6.211 1 96.12 100 HIS B O 1
ATOM 1926 N N . TYR B 1 101 ? -3.812 -17.625 5.523 1 95.62 101 TYR B N 1
ATOM 1927 C CA . TYR B 1 101 ? -3.217 -17.812 4.207 1 95.62 101 TYR B CA 1
ATOM 1928 C C . TYR B 1 101 ? -1.74 -17.438 4.215 1 95.62 101 TYR B C 1
ATOM 1930 O O . TYR B 1 101 ? -1.025 -17.688 3.242 1 95.62 101 TYR B O 1
ATOM 1938 N N . GLY B 1 102 ? -1.262 -16.75 5.348 1 96.31 102 GLY B N 1
ATOM 1939 C CA . GLY B 1 102 ? 0.143 -16.391 5.461 1 96.31 102 GLY B CA 1
ATOM 1940 C C . GLY B 1 102 ? 0.414 -14.938 5.137 1 96.31 102 GLY B C 1
ATOM 1941 O O . GLY B 1 102 ? -0.513 -14.125 5.082 1 96.31 102 GLY B O 1
ATOM 1942 N N . PHE B 1 103 ? 1.677 -14.617 4.895 1 98.12 103 PHE B N 1
ATOM 1943 C CA . PHE B 1 103 ? 2.162 -13.258 4.734 1 98.12 103 PHE B CA 1
ATOM 1944 C C . PHE B 1 103 ? 2.094 -12.82 3.277 1 98.12 103 PHE B C 1
ATOM 1946 O O . PHE B 1 103 ? 1.544 -11.766 2.963 1 98.12 103 PHE B O 1
ATOM 1953 N N . PHE B 1 104 ? 2.508 -13.68 2.344 1 97.5 104 PHE B N 1
ATOM 1954 C CA . PHE B 1 104 ? 2.719 -13.32 0.945 1 97.5 104 PHE B CA 1
ATOM 1955 C C . PHE B 1 104 ? 1.404 -13.352 0.175 1 97.5 104 PHE B C 1
ATOM 1957 O O . PHE B 1 104 ? 0.54 -14.188 0.446 1 97.5 104 PHE B O 1
ATOM 1964 N N . MET B 1 105 ? 1.307 -12.453 -0.776 1 96.56 105 MET B N 1
ATOM 1965 C CA . MET B 1 105 ? 0.243 -12.602 -1.766 1 96.56 105 MET B CA 1
ATOM 1966 C C . MET B 1 105 ? 0.418 -13.891 -2.566 1 96.56 105 MET B C 1
ATOM 1968 O O . MET B 1 105 ? 1.531 -14.406 -2.688 1 96.56 105 MET B O 1
ATOM 1972 N N . ASN B 1 106 ? -0.647 -14.328 -3.154 1 94.12 106 ASN B N 1
ATOM 1973 C CA . ASN B 1 106 ? -0.646 -15.547 -3.951 1 94.12 106 ASN B CA 1
ATOM 1974 C C . ASN B 1 106 ? -0.363 -15.258 -5.422 1 94.12 106 ASN B C 1
ATOM 1976 O O . ASN B 1 106 ? -1.207 -15.508 -6.281 1 94.12 106 ASN B O 1
ATOM 1980 N N . TRP B 1 107 ? 0.791 -14.867 -5.711 1 93 107 TRP B N 1
ATOM 1981 C CA . TRP B 1 107 ? 1.174 -14.32 -7.004 1 93 107 TRP B CA 1
ATOM 1982 C C . TRP B 1 107 ? 0.982 -15.344 -8.117 1 93 107 TRP B C 1
ATOM 1984 O O . TRP B 1 107 ? 0.737 -14.984 -9.266 1 93 107 TRP B O 1
ATOM 1994 N N . PHE B 1 108 ? 1.013 -16.609 -7.711 1 88 108 PHE B N 1
ATOM 1995 C CA . PHE B 1 108 ? 1.001 -17.641 -8.742 1 88 108 PHE B CA 1
ATOM 1996 C C . PHE B 1 108 ? -0.34 -18.359 -8.766 1 88 108 PHE B C 1
ATOM 1998 O O . PHE B 1 108 ? -0.514 -19.328 -9.508 1 88 108 PHE B O 1
ATOM 2005 N N . GLY B 1 109 ? -1.257 -17.969 -7.887 1 88.94 109 GLY B N 1
ATOM 2006 C CA . GLY B 1 109 ? -2.611 -18.484 -7.906 1 88.94 109 GLY B CA 1
ATOM 2007 C C . GLY B 1 109 ? -2.693 -19.938 -7.473 1 88.94 109 GLY B C 1
ATOM 2008 O O . GLY B 1 109 ? -3.561 -20.688 -7.938 1 88.94 109 GLY B O 1
ATOM 2009 N N . ASP B 1 110 ? -1.767 -20.328 -6.652 1 88.38 110 ASP B N 1
ATOM 2010 C CA . ASP B 1 110 ? -1.682 -21.75 -6.293 1 88.38 110 ASP B CA 1
ATOM 2011 C C . ASP B 1 110 ? -2.238 -22 -4.895 1 88.38 110 ASP B C 1
ATOM 2013 O O . ASP B 1 110 ? -2.092 -23.094 -4.348 1 88.38 110 ASP B O 1
ATOM 2017 N N . LYS B 1 111 ? -2.789 -20.969 -4.309 1 90.5 111 LYS B N 1
ATOM 2018 C CA . LYS B 1 111 ? -3.402 -21.062 -2.988 1 90.5 111 LYS B CA 1
ATOM 2019 C C . LYS B 1 111 ? -4.879 -20.688 -3.037 1 90.5 111 LYS B C 1
ATOM 2021 O O . LYS B 1 111 ? -5.336 -20.062 -3.998 1 90.5 111 LYS B O 1
ATOM 2026 N N . GLY B 1 112 ? -5.637 -20.984 -2.066 1 90.88 112 GLY B N 1
ATOM 2027 C CA . GLY B 1 112 ? -7.066 -20.734 -2.01 1 90.88 112 GLY B CA 1
ATOM 2028 C C . GLY B 1 112 ? -7.41 -19.312 -1.591 1 90.88 112 GLY B C 1
ATOM 2029 O O . GLY B 1 112 ? -8.586 -18.953 -1.507 1 90.88 112 GLY B O 1
ATOM 2030 N N . GLY B 1 113 ? -6.367 -18.547 -1.308 1 93.5 113 GLY B N 1
ATOM 2031 C CA . GLY B 1 113 ? -6.559 -17.172 -0.859 1 93.5 113 GLY B CA 1
ATOM 2032 C C . GLY B 1 113 ? -5.281 -16.359 -0.875 1 93.5 113 GLY B C 1
ATOM 2033 O O . GLY B 1 113 ? -4.262 -16.797 -1.407 1 93.5 113 GLY B O 1
ATOM 2034 N N . GLU B 1 114 ? -5.402 -15.164 -0.381 1 96 114 GLU B N 1
ATOM 2035 C CA . GLU B 1 114 ? -4.297 -14.219 -0.423 1 96 114 GLU B CA 1
ATOM 2036 C C . GLU B 1 114 ? -3.762 -13.93 0.977 1 96 114 GLU B C 1
ATOM 2038 O O . GLU B 1 114 ? -4.531 -13.836 1.934 1 96 114 GLU B O 1
ATOM 2043 N N . GLY B 1 115 ? -2.393 -13.781 1.113 1 97.25 115 GLY B N 1
ATOM 2044 C CA . GLY B 1 115 ? -1.814 -13.32 2.363 1 97.25 115 GLY B CA 1
ATOM 2045 C C . GLY B 1 115 ? -2.154 -11.875 2.676 1 97.25 115 GLY B C 1
ATOM 2046 O O . GLY B 1 115 ? -3.041 -11.289 2.051 1 97.25 115 GLY B O 1
ATOM 2047 N N . PHE B 1 116 ? -1.444 -11.305 3.715 1 98.5 116 PHE B N 1
ATOM 2048 C CA . PHE B 1 116 ? -1.932 -10.031 4.234 1 98.5 116 PHE B CA 1
ATOM 2049 C C . PHE B 1 116 ? -0.929 -8.914 3.961 1 98.5 116 PHE B C 1
ATOM 2051 O O . PHE B 1 116 ? -0.948 -7.879 4.629 1 98.5 116 PHE B O 1
ATOM 2058 N N . GLU B 1 117 ? -0.036 -9.023 2.941 1 98.75 117 GLU B N 1
ATOM 2059 C CA . GLU B 1 117 ? 0.896 -7.969 2.553 1 98.75 117 GLU B CA 1
ATOM 2060 C C . GLU B 1 117 ? 0.153 -6.715 2.098 1 98.75 117 GLU B C 1
ATOM 2062 O O . GLU B 1 117 ? 0.512 -5.602 2.482 1 98.75 117 GLU B O 1
ATOM 2067 N N . TYR B 1 118 ? -0.854 -6.992 1.289 1 98.75 118 TYR B N 1
ATOM 2068 C CA . TYR B 1 118 ? -1.692 -5.906 0.794 1 98.75 118 TYR B CA 1
ATOM 2069 C C . TYR B 1 118 ? -2.197 -5.039 1.941 1 98.75 118 TYR B C 1
ATOM 2071 O O . TYR B 1 118 ? -2.113 -3.809 1.883 1 98.75 118 TYR B O 1
ATOM 2079 N N . HIS B 1 119 ? -2.66 -5.68 2.939 1 98.94 119 HIS B N 1
ATOM 2080 C CA . HIS B 1 119 ? -3.24 -4.992 4.09 1 98.94 119 HIS B CA 1
ATOM 2081 C C . HIS B 1 119 ? -2.174 -4.227 4.867 1 98.94 119 HIS B C 1
ATOM 2083 O O . HIS B 1 119 ? -2.438 -3.141 5.387 1 98.94 119 HIS B O 1
ATOM 2089 N N . ILE B 1 120 ? -0.967 -4.742 4.941 1 98.94 120 ILE B N 1
ATOM 2090 C CA . ILE B 1 120 ? 0.128 -4.062 5.621 1 98.94 120 ILE B CA 1
ATOM 2091 C C . ILE B 1 120 ? 0.413 -2.729 4.93 1 98.94 120 ILE B C 1
ATOM 2093 O O . ILE B 1 120 ? 0.564 -1.699 5.59 1 98.94 120 ILE B O 1
ATOM 2097 N N . LEU B 1 121 ? 0.483 -2.764 3.617 1 98.94 121 LEU B N 1
ATOM 2098 C CA . LEU B 1 121 ? 0.746 -1.539 2.869 1 98.94 121 LEU B CA 1
ATOM 2099 C C . LEU B 1 121 ? -0.356 -0.511 3.105 1 98.94 121 LEU B C 1
ATOM 2101 O O . LEU B 1 121 ? -0.073 0.645 3.43 1 98.94 121 LEU B O 1
ATOM 2105 N N . ALA B 1 122 ? -1.565 -0.951 3.023 1 98.94 122 ALA B N 1
ATOM 2106 C CA . ALA B 1 122 ? -2.701 -0.044 3.162 1 98.94 122 ALA B CA 1
ATOM 2107 C C . ALA B 1 122 ? -2.771 0.536 4.574 1 98.94 122 ALA B C 1
ATOM 2109 O O . ALA B 1 122 ? -3.002 1.734 4.746 1 98.94 122 ALA B O 1
ATOM 2110 N N . VAL B 1 123 ? -2.59 -0.286 5.535 1 98.94 123 VAL B N 1
ATOM 2111 C CA . VAL B 1 123 ? -2.645 0.155 6.926 1 98.94 123 VAL B CA 1
ATOM 2112 C C . VAL B 1 123 ? -1.503 1.131 7.203 1 98.94 123 VAL B C 1
ATOM 2114 O O . VAL B 1 123 ? -1.688 2.129 7.902 1 98.94 123 VAL B O 1
ATOM 2117 N N . SER B 1 124 ? -0.338 0.859 6.668 1 98.94 124 SER B N 1
ATOM 2118 C CA . SER B 1 124 ? 0.795 1.765 6.832 1 98.94 124 SER B CA 1
ATOM 2119 C C . SER B 1 124 ? 0.484 3.146 6.266 1 98.94 124 SER B C 1
ATOM 2121 O O . SER B 1 124 ? 0.83 4.164 6.867 1 98.94 124 SER B O 1
ATOM 2123 N N . MET B 1 125 ? -0.161 3.154 5.121 1 98.94 125 MET B N 1
ATOM 2124 C CA . MET B 1 125 ? -0.571 4.414 4.508 1 98.94 125 MET B CA 1
ATOM 2125 C C . MET B 1 125 ? -1.57 5.148 5.395 1 98.94 125 MET B C 1
ATOM 2127 O O . MET B 1 125 ? -1.454 6.359 5.598 1 98.94 125 MET B O 1
ATOM 2131 N N . ALA B 1 126 ? -2.512 4.414 5.895 1 98.94 126 ALA B N 1
ATOM 2132 C CA . ALA B 1 126 ? -3.551 5.004 6.738 1 98.94 126 ALA B CA 1
ATOM 2133 C C . ALA B 1 126 ? -2.955 5.59 8.016 1 98.94 126 ALA B C 1
ATOM 2135 O O . ALA B 1 126 ? -3.312 6.695 8.422 1 98.94 126 ALA B O 1
ATOM 2136 N N . ILE B 1 127 ? -2.055 4.887 8.617 1 98.88 127 ILE B N 1
ATOM 2137 C CA . ILE B 1 127 ? -1.411 5.359 9.844 1 98.88 127 ILE B CA 1
ATOM 2138 C C . ILE B 1 127 ? -0.605 6.621 9.539 1 98.88 127 ILE B C 1
ATOM 2140 O O . ILE B 1 127 ? -0.625 7.578 10.32 1 98.88 127 ILE B O 1
ATOM 2144 N N . SER B 1 128 ? 0.11 6.598 8.477 1 98.56 128 SER B N 1
ATOM 2145 C CA . SER B 1 128 ? 0.863 7.781 8.07 1 98.56 128 SER B CA 1
ATOM 2146 C C . SER B 1 128 ? -0.046 9 7.949 1 98.56 128 SER B C 1
ATOM 2148 O O . SER B 1 128 ? 0.279 10.078 8.461 1 98.56 128 SER B O 1
ATOM 2150 N N . LEU B 1 129 ? -1.19 8.828 7.316 1 98.38 129 LEU B N 1
ATOM 2151 C CA . LEU B 1 129 ? -2.127 9.922 7.105 1 98.38 129 LEU B CA 1
ATOM 2152 C C . LEU B 1 129 ? -2.762 10.359 8.422 1 98.38 129 LEU B C 1
ATOM 2154 O O . LEU B 1 129 ? -3.053 11.539 8.617 1 98.38 129 LEU B O 1
ATOM 2158 N N . PHE B 1 130 ? -2.988 9.391 9.266 1 98.06 130 PHE B N 1
ATOM 2159 C CA . PHE B 1 130 ? -3.547 9.719 10.57 1 98.06 130 PHE B CA 1
ATOM 2160 C C . PHE B 1 130 ? -2.646 10.695 11.312 1 98.06 130 PHE B C 1
ATOM 2162 O O . PHE B 1 130 ? -3.129 11.648 11.93 1 98.06 130 PHE B O 1
ATOM 2169 N N . PHE B 1 131 ? -1.399 10.516 11.195 1 96.12 131 PHE B N 1
ATOM 2170 C CA . PHE B 1 131 ? -0.466 11.352 11.938 1 96.12 131 PHE B CA 1
ATOM 2171 C C . PHE B 1 131 ? -0.138 12.625 11.156 1 96.12 131 PHE B C 1
ATOM 2173 O O . PHE B 1 131 ? 0.066 13.688 11.75 1 96.12 131 PHE B O 1
ATOM 2180 N N . SER B 1 132 ? -0.136 12.602 9.836 1 95.25 132 SER B N 1
ATOM 2181 C CA . SER B 1 132 ? 0.366 13.703 9.023 1 95.25 132 SER B CA 1
ATOM 2182 C C . SER B 1 132 ? -0.761 14.641 8.609 1 95.25 132 SER B C 1
ATOM 2184 O O . SER B 1 132 ? -0.523 15.812 8.32 1 95.25 132 SER B O 1
ATOM 2186 N N . GLY B 1 133 ? -1.945 14.078 8.508 1 96.31 133 GLY B N 1
ATOM 2187 C CA . GLY B 1 133 ? -3.047 14.859 7.973 1 96.31 133 GLY B CA 1
ATOM 2188 C C . GLY B 1 133 ? -3.121 14.828 6.457 1 96.31 133 GLY B C 1
ATOM 2189 O O . GLY B 1 133 ? -2.566 13.938 5.82 1 96.31 133 GLY B O 1
ATOM 2190 N N . GLY B 1 134 ? -3.863 15.82 5.945 1 96.88 134 GLY B N 1
ATOM 2191 C CA . GLY B 1 134 ? -4.266 15.734 4.547 1 96.88 134 GLY B CA 1
ATOM 2192 C C . GLY B 1 134 ? -3.256 16.344 3.598 1 96.88 134 GLY B C 1
ATOM 2193 O O . GLY B 1 134 ? -3.295 16.094 2.393 1 96.88 134 GLY B O 1
ATOM 2194 N N . GLY B 1 135 ? -2.414 17.172 4.012 1 95.31 135 GLY B N 1
ATOM 2195 C CA . GLY B 1 135 ? -1.371 17.75 3.182 1 95.31 135 GLY B CA 1
ATOM 2196 C C . GLY B 1 135 ? -1.815 19.016 2.459 1 95.31 135 GLY B C 1
ATOM 2197 O O . GLY B 1 135 ? -2.875 19.562 2.762 1 95.31 135 GLY B O 1
ATOM 2198 N N . SER B 1 136 ? -1.019 19.469 1.479 1 94.5 136 SER B N 1
ATOM 2199 C CA . SER B 1 136 ? -1.146 20.797 0.87 1 94.5 136 SER B CA 1
ATOM 2200 C C . SER B 1 136 ? -2.359 20.859 -0.053 1 94.5 136 SER B C 1
ATOM 2202 O O . SER B 1 136 ? -2.941 21.938 -0.242 1 94.5 136 SER B O 1
ATOM 2204 N N . TYR B 1 137 ? -2.68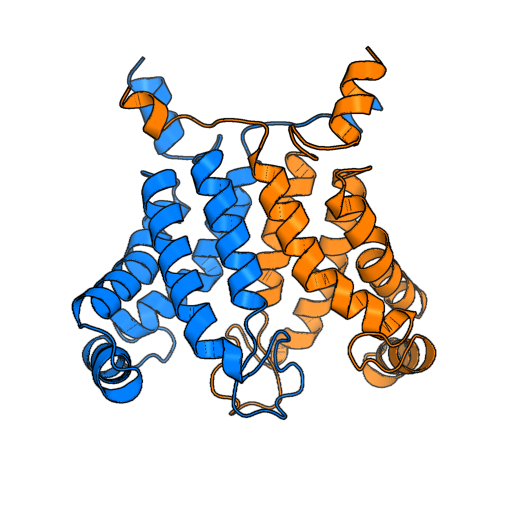2 19.734 -0.636 1 95.81 137 TYR B N 1
ATOM 2205 C CA . TYR B 1 137 ? -3.814 19.672 -1.554 1 95.81 137 TYR B CA 1
ATOM 2206 C C . TYR B 1 137 ? -4.98 18.906 -0.935 1 95.81 137 TYR B C 1
ATOM 2208 O O . TYR B 1 137 ? -5.336 17.828 -1.4 1 95.81 137 TYR B O 1
ATOM 2216 N N . SER B 1 138 ? -5.547 19.578 0.084 1 96.88 138 SER B N 1
ATOM 2217 C CA . SER B 1 138 ? -6.625 18.938 0.84 1 96.88 138 SER B CA 1
ATOM 2218 C C . SER B 1 138 ? -7.676 19.969 1.263 1 96.88 138 SER B C 1
ATOM 2220 O O . SER B 1 138 ? -7.363 21.141 1.438 1 96.88 138 SER B O 1
ATOM 2222 N N . VAL B 1 139 ? -8.891 19.562 1.384 1 96.94 139 VAL B N 1
ATOM 2223 C CA . VAL B 1 139 ? -9.953 20.375 1.946 1 96.94 139 VAL B CA 1
ATOM 2224 C C . VAL B 1 139 ? -9.586 20.797 3.369 1 96.94 139 VAL B C 1
ATOM 2226 O O . VAL B 1 139 ? -9.852 21.922 3.779 1 96.94 139 VAL B O 1
ATOM 2229 N N . ASP B 1 140 ? -8.992 19.859 4.062 1 95.31 140 ASP B N 1
ATOM 2230 C CA . ASP B 1 140 ? -8.562 20.141 5.43 1 95.31 140 ASP B CA 1
ATOM 2231 C C . ASP B 1 140 ? -7.664 21.375 5.484 1 95.31 140 ASP B C 1
ATOM 2233 O O . ASP B 1 140 ? -7.734 22.156 6.434 1 95.31 140 ASP B O 1
ATOM 2237 N N . ARG B 1 141 ? -6.781 21.5 4.461 1 93.06 141 ARG B N 1
ATOM 2238 C CA . ARG B 1 141 ? -5.871 22.641 4.43 1 93.06 141 ARG B CA 1
ATOM 2239 C C . ARG B 1 141 ? -6.648 23.953 4.371 1 93.06 141 ARG B C 1
ATOM 2241 O O . ARG B 1 141 ? -6.324 24.906 5.086 1 93.06 141 ARG B O 1
ATOM 2248 N N . SER B 1 142 ? -7.633 24.016 3.514 1 91.31 142 SER B N 1
ATOM 2249 C CA . SER B 1 142 ? -8.445 25.219 3.375 1 91.31 142 SER B CA 1
ATOM 2250 C C . SER B 1 142 ? -9.164 25.562 4.68 1 91.31 142 SER B C 1
ATOM 2252 O O . SER B 1 142 ? -9.258 26.734 5.059 1 91.31 142 SER B O 1
ATOM 2254 N N . ILE B 1 143 ? -9.641 24.594 5.324 1 88.31 143 ILE B N 1
ATOM 2255 C CA . ILE B 1 143 ? -10.359 24.797 6.574 1 88.31 143 ILE B CA 1
ATOM 2256 C C . ILE B 1 143 ? -9.398 25.266 7.656 1 88.31 143 ILE B C 1
ATOM 2258 O O . ILE B 1 143 ? -9.711 26.188 8.414 1 88.31 143 ILE B O 1
ATOM 2262 N N . SER B 1 144 ? -8.281 24.656 7.676 1 83.75 144 SER B N 1
ATOM 2263 C CA . SER B 1 144 ? -7.301 25.016 8.703 1 83.75 144 SER B CA 1
ATOM 2264 C C . SER B 1 144 ? -6.762 26.422 8.492 1 83.75 144 SER B C 1
ATOM 2266 O O . SER B 1 144 ? -6.391 27.094 9.453 1 83.75 144 SER B O 1
ATOM 2268 N N . HIS B 1 145 ? -6.684 26.828 7.238 1 82.12 145 HIS B N 1
ATOM 2269 C CA . HIS B 1 145 ? -6.18 28.172 6.941 1 82.12 145 HIS B CA 1
ATOM 2270 C C . HIS B 1 145 ? -7.309 29.188 6.898 1 82.12 145 HIS B C 1
ATOM 2272 O O . HIS B 1 145 ? -7.066 30.391 6.973 1 82.12 145 HIS B O 1
ATOM 2278 N N . GLY B 1 146 ? -8.453 28.734 6.52 1 73.69 146 GLY B N 1
ATOM 2279 C CA . GLY B 1 146 ? -9.586 29.641 6.531 1 73.69 146 GLY B CA 1
ATOM 2280 C C . GLY B 1 146 ? -10.102 29.938 7.926 1 73.69 146 GLY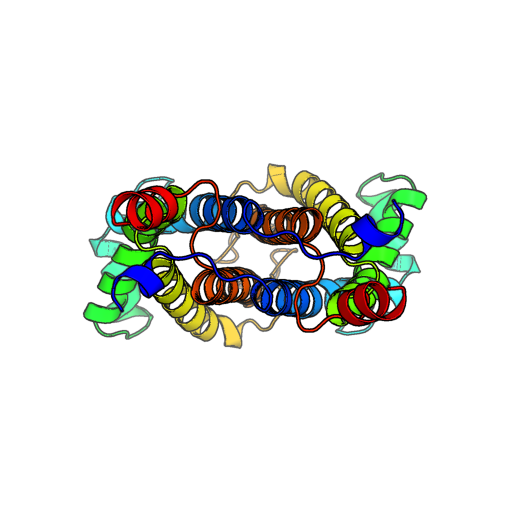 B C 1
ATOM 2281 O O . GLY B 1 146 ? -10.742 30.969 8.156 1 73.69 146 GLY B O 1
ATOM 2282 N N . ILE B 1 147 ? -10.047 28.953 8.766 1 56.72 147 ILE B N 1
ATOM 2283 C CA . ILE B 1 147 ? -10.492 29.203 10.125 1 56.72 147 ILE B CA 1
ATOM 2284 C C . ILE B 1 147 ? -9.461 30.047 10.867 1 56.72 147 ILE B C 1
ATOM 2286 O O . ILE B 1 147 ? -9.805 30.797 11.789 1 56.72 147 ILE B O 1
ATOM 2290 N N . VAL B 1 148 ? -8.273 30.469 10.367 1 46.88 148 VAL B N 1
ATOM 2291 C CA . VAL B 1 148 ? -7.438 31.469 11.016 1 46.88 148 VAL B CA 1
ATOM 2292 C C . VAL B 1 148 ? -7.758 32.844 10.461 1 46.88 148 VAL B C 1
ATOM 2294 O O . VAL B 1 148 ? -8.023 33 9.266 1 46.88 148 VAL B O 1
#

Radius of gyration: 19.47 Å; Cα contacts (8 Å, |Δi|>4): 610; chains: 2; bounding box: 53×53×41 Å

Organism: NCBI:txid2484979

Nearest PDB structures (foldseek):
  5lnx-assembly1_A  TM=3.194E-01  e=8.163E+00  Bacillus subtilis subsp. subtilis str. 168
  5lnx-assembly1_A  TM=3.280E-01  e=8.957E+00  Bacillus subtilis subsp. subtilis str. 168